Protein AF-A0A7S0L983-F1 (afdb_monomer_lite)

Secondary structure (DSSP, 8-state):
----BHHHHHHHHHHHHHHHHHS--HHHHHHHHHHIIIIITTSB-SSSTT-BBSB---STT--TTT-STTSB--TTT---HHHHHHHHHHHTTTTTTEEEE--TTSS-HHHHHHHTTS-PPPTTPPPPPPPPPPEEEE-----EEEEETTTTEEEEEEEEE-SSSTT-EEEEEEEEE---------------------------

Structure (mmCIF, N/CA/C/O backbone):
data_AF-A0A7S0L983-F1
#
_entry.id   AF-A0A7S0L983-F1
#
loop_
_atom_site.group_PDB
_atom_site.id
_atom_site.type_symbol
_atom_site.label_atom_id
_atom_site.label_alt_id
_atom_site.label_comp_id
_atom_site.label_asym_id
_atom_site.label_entity_id
_atom_site.label_seq_id
_atom_site.pdbx_PDB_ins_code
_atom_site.Cartn_x
_atom_site.Cartn_y
_atom_site.Cartn_z
_atom_site.occupancy
_atom_site.B_iso_or_equiv
_atom_site.auth_seq_id
_atom_site.auth_comp_id
_atom_site.auth_asym_id
_atom_site.auth_atom_id
_atom_site.pdbx_PDB_model_num
ATOM 1 N N . PHE A 1 1 ? 0.006 -11.486 -25.263 1.00 37.41 1 PHE A N 1
ATOM 2 C CA . PHE A 1 1 ? -0.329 -11.638 -23.838 1.00 37.41 1 PHE A CA 1
ATOM 3 C C . PHE A 1 1 ? 0.420 -10.548 -23.104 1.00 37.41 1 PHE A C 1
ATOM 5 O O . PHE A 1 1 ? 1.548 -10.756 -22.674 1.00 37.41 1 PHE A O 1
ATOM 12 N N . GLU A 1 2 ? -0.154 -9.353 -23.100 1.00 52.41 2 GLU A N 1
ATOM 13 C CA . GLU A 1 2 ? 0.425 -8.142 -22.507 1.00 52.41 2 GLU A CA 1
ATOM 14 C C . GLU A 1 2 ? -0.644 -7.553 -21.600 1.00 52.41 2 GLU A C 1
ATOM 16 O O . GLU A 1 2 ? -1.225 -6.507 -21.859 1.00 52.41 2 GLU A O 1
ATOM 21 N N . ASP A 1 3 ? -0.980 -8.315 -20.566 1.00 67.00 3 ASP A N 1
ATOM 22 C CA . ASP A 1 3 ? -2.225 -8.113 -19.839 1.00 67.00 3 ASP A CA 1
ATOM 23 C C . ASP A 1 3 ? -1.903 -7.725 -18.393 1.00 67.00 3 ASP A C 1
ATOM 25 O O . ASP A 1 3 ? -2.201 -8.470 -17.462 1.00 67.00 3 ASP A O 1
ATOM 29 N N . LEU A 1 4 ? -1.211 -6.590 -18.205 1.00 84.50 4 LEU A N 1
ATOM 30 C CA . LEU A 1 4 ? -1.004 -5.956 -16.894 1.00 84.50 4 LEU A CA 1
ATOM 31 C C . LEU A 1 4 ? -0.441 -4.525 -17.020 1.00 84.50 4 LEU A C 1
ATOM 33 O O . LEU A 1 4 ? 0.734 -4.261 -16.773 1.00 84.50 4 LEU A O 1
ATOM 37 N N . GLU A 1 5 ? -1.306 -3.588 -17.398 1.00 92.50 5 GLU A N 1
ATOM 38 C CA . GLU A 1 5 ? -0.996 -2.153 -17.398 1.00 92.50 5 GLU A CA 1
ATOM 39 C C . GLU A 1 5 ? -0.934 -1.585 -15.966 1.00 92.50 5 GLU A C 1
ATOM 41 O O . GLU A 1 5 ? -1.822 -1.848 -15.142 1.00 92.50 5 GLU A O 1
ATOM 46 N N . SER A 1 6 ? 0.061 -0.737 -15.677 1.00 93.69 6 SER A N 1
ATOM 47 C CA . SER A 1 6 ? 0.243 -0.087 -14.368 1.00 93.69 6 SER A CA 1
ATOM 48 C C . SER A 1 6 ? -0.960 0.778 -13.961 1.00 93.69 6 SER A C 1
ATOM 50 O O . SER A 1 6 ? -1.407 0.707 -12.813 1.00 93.69 6 SER A O 1
ATOM 52 N N . CYS A 1 7 ? -1.562 1.538 -14.889 1.00 94.94 7 CYS A N 1
ATOM 53 C CA . CYS A 1 7 ? -2.779 2.325 -14.623 1.00 94.94 7 CYS A CA 1
ATOM 54 C C . CYS A 1 7 ? -3.953 1.456 -14.159 1.00 94.94 7 CYS A C 1
ATOM 56 O O . CYS A 1 7 ? -4.729 1.859 -13.287 1.00 94.94 7 CYS A O 1
ATOM 58 N N . THR A 1 8 ? -4.088 0.254 -14.718 1.00 94.62 8 THR A N 1
ATOM 59 C CA . THR A 1 8 ? -5.156 -0.675 -14.343 1.00 94.62 8 THR A CA 1
ATOM 60 C C . THR A 1 8 ? -4.959 -1.187 -12.913 1.00 94.62 8 THR A C 1
ATOM 62 O O . THR A 1 8 ? -5.928 -1.269 -12.156 1.00 94.62 8 THR A O 1
ATOM 65 N N . GLN A 1 9 ? -3.717 -1.463 -12.493 1.00 93.81 9 GLN A N 1
ATOM 66 C CA . GLN A 1 9 ? -3.435 -1.833 -11.098 1.00 93.81 9 GLN A CA 1
ATOM 67 C C . GLN A 1 9 ? -3.712 -0.683 -10.132 1.00 93.81 9 GLN A C 1
ATOM 69 O O . GLN A 1 9 ? -4.411 -0.885 -9.140 1.00 93.81 9 GLN A O 1
ATOM 74 N N . TYR A 1 10 ? -3.248 0.524 -10.455 1.00 95.00 10 TYR A N 1
ATOM 75 C CA . TYR A 1 10 ? -3.508 1.722 -9.657 1.00 95.00 10 TYR A CA 1
ATOM 76 C C . TYR A 1 10 ? -5.016 1.958 -9.451 1.00 95.00 10 TYR A C 1
ATOM 78 O O . TYR A 1 10 ? -5.478 2.100 -8.318 1.00 95.00 10 TYR A O 1
ATOM 86 N N . ASN A 1 11 ? -5.822 1.908 -10.516 1.00 95.62 11 ASN A N 1
ATOM 87 C CA . ASN A 1 11 ? -7.271 2.100 -10.396 1.00 95.62 11 ASN A CA 1
ATOM 88 C C . ASN A 1 11 ? -7.961 0.960 -9.630 1.00 95.62 11 ASN A C 1
ATOM 90 O O . ASN A 1 11 ? -8.905 1.211 -8.876 1.00 95.62 11 ASN A O 1
ATOM 94 N N . ALA A 1 12 ? -7.477 -0.278 -9.761 1.00 94.44 12 ALA A N 1
ATOM 95 C CA . ALA A 1 12 ? -7.975 -1.398 -8.968 1.00 94.44 12 ALA A CA 1
ATOM 96 C C . ALA A 1 12 ? -7.690 -1.220 -7.467 1.00 94.44 12 ALA A C 1
ATOM 98 O O . ALA A 1 12 ? -8.542 -1.572 -6.650 1.00 94.44 12 ALA A O 1
ATOM 99 N N . LEU A 1 13 ? -6.537 -0.651 -7.091 1.00 95.31 13 LEU A N 1
ATOM 100 C CA . LEU A 1 13 ? -6.231 -0.326 -5.694 1.00 95.31 13 LEU A CA 1
ATOM 101 C C . LEU A 1 13 ? -7.186 0.738 -5.144 1.00 95.31 13 LEU A C 1
ATOM 103 O O . LEU A 1 13 ? -7.736 0.542 -4.064 1.00 95.31 13 LEU A O 1
ATOM 107 N N . LYS A 1 14 ? -7.470 1.809 -5.900 1.00 95.50 14 LYS A N 1
ATOM 108 C CA . LYS A 1 14 ? -8.460 2.827 -5.488 1.00 95.50 14 LYS A CA 1
ATOM 109 C C . LYS A 1 14 ? -9.833 2.219 -5.237 1.00 95.50 14 LYS A C 1
ATOM 111 O O . LYS A 1 14 ? -10.463 2.512 -4.227 1.00 95.50 14 LYS A O 1
ATOM 116 N N . LEU A 1 15 ? -10.293 1.367 -6.154 1.00 95.44 15 LEU A N 1
ATOM 117 C CA . LEU A 1 15 ? -11.574 0.686 -6.002 1.00 95.44 15 LEU A CA 1
ATOM 118 C C . LEU A 1 15 ? -11.579 -0.204 -4.756 1.00 95.44 15 LEU A C 1
ATOM 120 O O . LEU A 1 15 ? -12.561 -0.220 -4.022 1.00 95.44 15 LEU A O 1
ATOM 124 N N . ASN A 1 16 ? -10.487 -0.925 -4.503 1.00 95.19 16 ASN A N 1
ATOM 125 C CA . ASN A 1 16 ? -10.370 -1.791 -3.337 1.00 95.19 16 ASN A CA 1
ATOM 126 C C . ASN A 1 16 ? -10.454 -0.989 -2.025 1.00 95.19 16 ASN A C 1
ATOM 128 O O . ASN A 1 16 ? -11.235 -1.355 -1.153 1.00 95.19 16 ASN A O 1
ATOM 132 N N . VAL A 1 17 ? -9.773 0.159 -1.934 1.00 95.00 17 VAL A N 1
ATOM 133 C CA . VAL A 1 17 ? -9.879 1.084 -0.787 1.00 95.00 17 VAL A CA 1
ATOM 134 C C . VAL A 1 17 ? -11.330 1.513 -0.548 1.00 95.00 17 VAL A C 1
ATOM 136 O O . VAL A 1 17 ? -11.821 1.441 0.579 1.00 95.00 17 VAL A O 1
ATOM 139 N N . GLU A 1 18 ? -12.051 1.909 -1.599 1.00 95.44 18 GLU A N 1
ATOM 140 C CA . GLU A 1 18 ? -13.459 2.314 -1.487 1.00 95.44 18 GLU A CA 1
ATOM 141 C C . GLU A 1 18 ? -14.389 1.161 -1.088 1.00 95.44 18 GLU A C 1
ATOM 143 O O . GLU A 1 18 ? -15.340 1.359 -0.327 1.00 95.44 18 GLU A O 1
ATOM 148 N N . LEU A 1 19 ? -14.123 -0.053 -1.574 1.00 95.25 19 LEU A N 1
ATOM 149 C CA . LEU A 1 19 ? -14.866 -1.247 -1.176 1.00 95.25 19 LEU A CA 1
ATOM 150 C C . LEU A 1 19 ? -14.593 -1.606 0.285 1.00 95.25 19 LEU A C 1
ATOM 152 O O . LEU A 1 19 ? -15.541 -1.862 1.026 1.00 95.25 19 LEU A O 1
ATOM 156 N N . PHE A 1 20 ? -13.332 -1.565 0.717 1.00 95.06 20 PHE A N 1
ATOM 157 C CA . PHE A 1 20 ? -12.937 -1.889 2.085 1.00 95.06 20 PHE A CA 1
ATOM 158 C C . PHE A 1 20 ? -13.562 -0.922 3.097 1.00 95.06 20 PHE A C 1
ATOM 160 O O . PHE A 1 20 ? -14.092 -1.360 4.115 1.00 95.06 20 PHE A O 1
ATOM 167 N N . ARG A 1 21 ? -13.614 0.381 2.780 1.00 92.44 21 ARG A N 1
ATOM 168 C CA . ARG A 1 21 ? -14.309 1.398 3.597 1.00 92.44 21 ARG A CA 1
ATOM 169 C C . ARG A 1 21 ? -15.784 1.073 3.844 1.00 92.44 21 ARG A C 1
ATOM 171 O O . ARG A 1 21 ? -16.332 1.455 4.873 1.00 92.44 21 ARG A O 1
ATOM 178 N N . ARG A 1 22 ? -16.444 0.405 2.894 1.00 91.31 22 ARG A N 1
ATOM 179 C CA . ARG A 1 22 ? -17.874 0.063 2.972 1.00 91.31 22 ARG A CA 1
ATOM 180 C C . ARG A 1 22 ? -18.106 -1.301 3.607 1.00 91.31 22 ARG A C 1
ATOM 182 O O . ARG A 1 22 ? -19.046 -1.462 4.380 1.00 91.31 22 ARG A O 1
ATOM 189 N N . VAL A 1 23 ? -17.283 -2.279 3.242 1.00 91.75 23 VAL A N 1
ATOM 190 C CA . VAL A 1 23 ? -17.409 -3.680 3.647 1.00 91.75 23 VAL A CA 1
ATOM 191 C C . VAL A 1 23 ? -16.009 -4.206 3.991 1.00 91.75 23 VAL A C 1
ATOM 193 O O . VAL A 1 23 ? -15.363 -4.819 3.141 1.00 91.75 23 VAL A O 1
ATOM 196 N N . PRO A 1 24 ? -15.510 -3.952 5.213 1.00 91.56 24 PRO A N 1
ATOM 197 C CA . PRO A 1 24 ? -14.149 -4.311 5.606 1.00 91.56 24 PRO A CA 1
ATOM 198 C C . PRO A 1 24 ? -14.029 -5.830 5.776 1.00 91.56 24 PRO A C 1
ATOM 200 O O . PRO A 1 24 ? -14.326 -6.392 6.828 1.00 91.56 24 PRO A O 1
ATOM 203 N N . HIS A 1 25 ? -13.623 -6.509 4.703 1.00 94.00 25 HIS A N 1
ATOM 204 C CA . HIS A 1 25 ? -13.459 -7.959 4.647 1.00 94.00 25 HIS A CA 1
ATOM 205 C C . HIS A 1 25 ? -11.996 -8.312 4.360 1.00 94.00 25 HIS A C 1
ATOM 207 O O . HIS A 1 25 ? -11.399 -7.745 3.446 1.00 94.00 25 HIS A O 1
ATOM 213 N N . ALA A 1 26 ? -11.433 -9.295 5.072 1.00 92.75 26 ALA A N 1
ATOM 214 C CA . ALA A 1 26 ? -10.022 -9.689 4.945 1.00 92.75 26 ALA A CA 1
ATOM 215 C C . ALA A 1 26 ? -9.603 -9.984 3.490 1.00 92.75 26 ALA A C 1
ATOM 217 O O . ALA A 1 26 ? -8.591 -9.487 3.021 1.00 92.75 26 ALA A O 1
ATOM 218 N N . ALA A 1 27 ? -10.452 -10.675 2.720 1.00 94.31 27 ALA A N 1
ATOM 219 C CA . ALA A 1 27 ? -10.198 -10.943 1.299 1.00 94.31 27 ALA A CA 1
ATOM 220 C C . ALA A 1 27 ? -9.938 -9.688 0.429 1.00 94.31 27 ALA A C 1
ATOM 222 O O . ALA A 1 27 ? -9.232 -9.782 -0.578 1.00 94.31 27 ALA A O 1
ATOM 223 N N . LEU A 1 28 ? -10.502 -8.525 0.784 1.00 95.06 28 LEU A N 1
ATOM 224 C CA . LEU A 1 28 ? -10.215 -7.261 0.099 1.00 95.06 28 LEU A CA 1
ATOM 225 C C . LEU A 1 28 ? -8.819 -6.744 0.466 1.00 95.06 28 LEU A C 1
ATOM 227 O O . LEU A 1 28 ? -8.082 -6.362 -0.443 1.00 95.06 28 LEU A O 1
ATOM 231 N N . ALA A 1 29 ? -8.431 -6.822 1.744 1.00 93.31 29 ALA A N 1
ATOM 232 C CA . ALA A 1 29 ? -7.074 -6.506 2.199 1.00 93.31 29 ALA A CA 1
ATOM 233 C C . ALA A 1 29 ? -6.030 -7.409 1.518 1.00 93.31 29 ALA A C 1
ATOM 235 O O . ALA A 1 29 ? -5.067 -6.904 0.945 1.00 93.31 29 ALA A O 1
ATOM 236 N N . ASP A 1 30 ? -6.285 -8.719 1.431 1.00 94.19 30 ASP A N 1
ATOM 237 C CA . ASP A 1 30 ? -5.407 -9.658 0.719 1.00 94.19 30 ASP A CA 1
ATOM 238 C C . ASP A 1 30 ? -5.283 -9.309 -0.773 1.00 94.19 30 ASP A C 1
ATOM 240 O O . ASP A 1 30 ? -4.223 -9.423 -1.393 1.00 94.19 30 ASP A O 1
ATOM 244 N N . ALA A 1 31 ? -6.396 -8.919 -1.402 1.00 93.44 31 ALA A N 1
ATOM 245 C CA . ALA A 1 31 ? -6.399 -8.520 -2.804 1.00 93.44 31 ALA A CA 1
ATOM 246 C C . ALA A 1 31 ? -5.671 -7.187 -3.024 1.00 93.44 31 ALA A C 1
ATOM 248 O O . ALA A 1 31 ? -5.047 -7.017 -4.073 1.00 93.44 31 ALA A O 1
ATOM 249 N N . PHE A 1 32 ? -5.752 -6.261 -2.066 1.00 94.81 32 PHE A N 1
ATOM 250 C CA . PHE A 1 32 ? -5.023 -4.998 -2.083 1.00 94.81 32 PHE A CA 1
ATOM 251 C C . PHE A 1 32 ? -3.520 -5.258 -1.963 1.00 94.81 32 PHE A C 1
ATOM 253 O O . PHE A 1 32 ? -2.770 -4.857 -2.851 1.00 94.81 32 PHE A O 1
ATOM 260 N N . GLU A 1 33 ? -3.099 -6.015 -0.947 1.00 93.19 33 GLU A N 1
ATOM 261 C CA . GLU A 1 33 ? -1.696 -6.355 -0.691 1.00 93.19 33 GLU A CA 1
ATOM 262 C C . GLU A 1 33 ? -1.054 -7.025 -1.910 1.00 93.19 33 GLU A C 1
ATOM 264 O O . GLU A 1 33 ? -0.026 -6.567 -2.412 1.00 93.19 33 GLU A O 1
ATOM 269 N N . ARG A 1 34 ? -1.698 -8.061 -2.471 1.00 92.38 34 ARG A N 1
ATOM 270 C CA . ARG A 1 34 ? -1.176 -8.760 -3.657 1.00 92.38 34 ARG A CA 1
ATOM 271 C C . ARG A 1 34 ? -0.964 -7.824 -4.840 1.00 92.38 34 ARG A C 1
ATOM 273 O O . ARG A 1 34 ? 0.020 -7.987 -5.560 1.00 92.38 34 ARG A O 1
ATOM 280 N N . LYS A 1 35 ? -1.879 -6.882 -5.072 1.00 92.81 35 LYS A N 1
ATOM 281 C CA . LYS A 1 35 ? -1.780 -5.911 -6.173 1.00 92.81 35 LYS A CA 1
ATOM 282 C C . LYS A 1 35 ? -0.722 -4.856 -5.898 1.00 92.81 35 LYS A C 1
ATOM 284 O O . LYS A 1 35 ? 0.020 -4.508 -6.811 1.00 92.81 35 LYS A O 1
ATOM 289 N N . LEU A 1 36 ? -0.625 -4.383 -4.662 1.00 93.50 36 LEU A N 1
ATOM 290 C CA . LEU A 1 36 ? 0.389 -3.423 -4.260 1.00 93.50 36 LEU A CA 1
ATOM 291 C C . LEU A 1 36 ? 1.788 -4.027 -4.427 1.00 93.50 36 LEU A C 1
ATOM 293 O O . LEU A 1 36 ? 2.595 -3.505 -5.193 1.00 93.50 36 LEU A O 1
ATOM 297 N N . LEU A 1 37 ? 2.052 -5.164 -3.782 1.00 91.06 37 LEU A N 1
ATOM 298 C CA . LEU A 1 37 ? 3.375 -5.786 -3.756 1.00 91.06 37 LEU A CA 1
ATOM 299 C C . LEU A 1 37 ? 3.806 -6.319 -5.125 1.00 91.06 37 LEU A C 1
ATOM 301 O O . LEU A 1 37 ? 4.935 -6.079 -5.547 1.00 91.06 37 LEU A O 1
ATOM 305 N N . ASN A 1 38 ? 2.919 -7.012 -5.843 1.00 90.19 38 ASN A N 1
ATOM 306 C CA . ASN A 1 38 ? 3.297 -7.629 -7.118 1.00 90.19 38 ASN A CA 1
ATOM 307 C C . ASN A 1 38 ? 3.082 -6.702 -8.314 1.00 90.19 38 ASN A C 1
ATOM 309 O O . ASN A 1 38 ? 3.843 -6.768 -9.272 1.00 90.19 38 ASN A O 1
ATOM 313 N N . GLY A 1 39 ? 2.046 -5.862 -8.273 1.00 89.88 39 GLY A N 1
ATOM 314 C CA . GLY A 1 39 ? 1.597 -5.056 -9.407 1.00 89.88 39 GLY A CA 1
ATOM 315 C C . GLY A 1 39 ? 2.099 -3.614 -9.409 1.00 89.88 39 GLY A C 1
ATOM 316 O O . GLY A 1 39 ? 2.240 -3.052 -10.488 1.00 89.88 39 GLY A O 1
ATOM 317 N N . VAL A 1 40 ? 2.384 -3.019 -8.244 1.00 93.69 40 VAL A N 1
ATOM 318 C CA . VAL A 1 40 ? 2.747 -1.593 -8.127 1.00 93.69 40 VAL A CA 1
ATOM 319 C C . VAL A 1 40 ? 4.179 -1.390 -7.652 1.00 93.69 40 VAL A C 1
ATOM 321 O O . VAL A 1 40 ? 4.921 -0.661 -8.295 1.00 93.69 40 VAL A O 1
ATOM 324 N N . MET A 1 41 ? 4.630 -2.067 -6.594 1.00 92.56 41 MET A N 1
ATOM 325 C CA . MET A 1 41 ? 5.992 -1.873 -6.063 1.00 92.56 41 MET A CA 1
ATOM 326 C C . MET A 1 41 ? 7.076 -2.115 -7.119 1.00 92.56 41 MET A C 1
ATOM 328 O O . MET A 1 41 ? 8.130 -1.489 -7.106 1.00 92.56 41 MET A O 1
ATOM 332 N N . GLY A 1 42 ? 6.800 -3.010 -8.069 1.00 91.00 42 GLY A N 1
ATOM 333 C CA . GLY A 1 42 ? 7.718 -3.361 -9.139 1.00 91.00 42 GLY A CA 1
ATOM 334 C C . GLY A 1 42 ? 7.714 -2.443 -10.365 1.00 91.00 42 GLY A C 1
ATOM 335 O O . GLY A 1 42 ? 8.439 -2.788 -11.302 1.00 91.00 42 GLY A O 1
ATOM 336 N N . ILE A 1 43 ? 6.902 -1.378 -10.408 1.00 93.62 43 ILE A N 1
ATOM 337 C CA . ILE A 1 43 ? 6.768 -0.512 -11.596 1.00 93.62 43 ILE A CA 1
ATOM 338 C C . ILE A 1 43 ? 7.833 0.577 -11.669 1.00 93.62 43 ILE A C 1
ATOM 340 O O . ILE A 1 43 ? 8.137 1.025 -12.766 1.00 93.62 43 ILE A O 1
ATOM 344 N N . GLN A 1 44 ? 8.400 0.994 -10.536 1.00 93.56 44 GLN A N 1
ATOM 345 C CA . GLN A 1 44 ? 9.498 1.960 -10.483 1.00 93.56 44 GLN A CA 1
ATOM 346 C C . GLN A 1 44 ? 10.830 1.225 -10.640 1.00 93.56 44 GLN A C 1
ATOM 348 O O . GLN A 1 44 ? 11.050 0.188 -10.005 1.00 93.56 44 GLN A O 1
ATOM 353 N N . HIS A 1 45 ? 11.735 1.756 -11.464 1.00 93.75 45 HIS A N 1
ATOM 354 C CA . HIS A 1 45 ? 13.092 1.230 -11.540 1.00 93.75 45 HIS A CA 1
ATOM 355 C C . HIS A 1 45 ? 13.783 1.415 -10.178 1.00 93.75 45 HIS A C 1
ATOM 357 O O . HIS A 1 45 ? 13.801 2.529 -9.649 1.00 93.75 45 HIS A O 1
ATOM 363 N N . PRO A 1 46 ? 14.368 0.358 -9.587 1.00 91.19 46 PRO A N 1
ATOM 364 C CA . PRO A 1 46 ? 14.855 0.407 -8.208 1.00 91.19 46 PRO A CA 1
ATOM 365 C C . PRO A 1 46 ? 16.081 1.307 -8.020 1.00 91.19 46 PRO A C 1
ATOM 367 O O . PRO A 1 46 ? 16.322 1.776 -6.914 1.00 91.19 46 PRO A O 1
ATOM 370 N N . ALA A 1 47 ? 16.862 1.541 -9.079 1.00 92.31 47 ALA A N 1
ATOM 371 C CA . ALA A 1 47 ? 18.068 2.366 -9.013 1.00 92.31 47 ALA A CA 1
ATOM 372 C C . ALA A 1 47 ? 17.892 3.764 -9.624 1.00 92.31 47 ALA A C 1
ATOM 374 O O . ALA A 1 47 ? 18.712 4.639 -9.365 1.00 92.31 47 ALA A O 1
ATOM 375 N N . HIS A 1 48 ? 16.858 3.981 -10.442 1.00 91.25 48 HIS A N 1
ATOM 376 C CA . HIS A 1 48 ? 16.686 5.215 -11.211 1.00 91.25 48 HIS A CA 1
ATOM 377 C C . HIS A 1 48 ? 15.286 5.759 -10.952 1.00 91.25 48 HIS A C 1
ATOM 379 O O . HIS A 1 48 ? 14.301 5.142 -11.345 1.00 91.25 48 HIS A O 1
ATOM 385 N N . ALA A 1 49 ? 15.185 6.891 -10.261 1.00 90.19 49 ALA A N 1
ATOM 386 C CA . ALA A 1 49 ? 13.900 7.523 -9.990 1.00 90.19 49 ALA A CA 1
ATOM 387 C C . ALA A 1 49 ? 13.267 8.063 -11.285 1.00 90.19 49 ALA A C 1
ATOM 389 O O . ALA A 1 49 ? 13.972 8.530 -12.174 1.00 90.19 49 ALA A O 1
ATOM 390 N N . GLY A 1 50 ? 11.938 8.009 -11.392 1.00 88.94 50 GLY A N 1
ATOM 391 C CA . GLY A 1 50 ? 11.201 8.518 -12.556 1.00 88.94 50 GLY A CA 1
ATOM 392 C C . GLY A 1 50 ? 11.135 7.558 -13.749 1.00 88.94 50 GLY A C 1
ATOM 393 O O . GLY A 1 50 ? 10.236 7.689 -14.572 1.00 88.94 50 GLY A O 1
ATOM 394 N N . GLU A 1 51 ? 11.999 6.543 -13.814 1.00 93.56 51 GLU A N 1
ATOM 395 C CA . GLU A 1 51 ? 11.875 5.460 -14.796 1.00 93.56 51 GLU A CA 1
ATOM 396 C C . GLU A 1 51 ? 10.787 4.470 -14.357 1.00 93.56 51 GLU A C 1
ATOM 398 O O . GLU A 1 51 ? 10.950 3.743 -13.372 1.00 93.56 51 GLU A O 1
ATOM 403 N N . MET A 1 52 ? 9.658 4.451 -15.067 1.00 93.56 52 MET A N 1
ATOM 404 C CA . MET A 1 52 ? 8.483 3.650 -14.706 1.00 93.56 52 MET A CA 1
ATOM 405 C C . MET A 1 52 ? 8.060 2.697 -15.826 1.00 93.56 52 MET A C 1
ATOM 407 O O . MET A 1 52 ? 8.274 2.964 -17.008 1.00 93.56 52 MET A O 1
ATOM 411 N N . LEU A 1 53 ? 7.433 1.581 -15.451 1.00 93.69 53 LEU A N 1
ATOM 412 C CA . LEU A 1 53 ? 6.822 0.635 -16.383 1.00 93.69 53 LEU A CA 1
ATOM 413 C C . LEU A 1 53 ? 5.432 1.098 -16.827 1.00 93.69 53 LEU A C 1
ATOM 415 O O . LEU A 1 53 ? 4.586 1.451 -15.999 1.00 93.69 53 LEU A O 1
ATOM 419 N N . TYR A 1 54 ? 5.160 0.959 -18.125 1.00 92.44 54 TYR A N 1
ATOM 420 C CA . TYR A 1 54 ? 3.794 0.997 -18.651 1.00 92.44 54 TYR A CA 1
ATOM 421 C C . TYR A 1 54 ? 3.091 -0.353 -18.463 1.00 92.44 54 TYR A C 1
ATOM 423 O O . TYR A 1 54 ? 2.055 -0.441 -17.806 1.00 92.44 54 TYR A O 1
ATOM 431 N N . MET A 1 55 ? 3.671 -1.411 -19.032 1.00 91.38 55 MET A N 1
ATOM 432 C CA . MET A 1 55 ? 3.182 -2.785 -18.926 1.00 91.38 55 MET A CA 1
ATOM 433 C C . MET A 1 55 ? 4.120 -3.597 -18.047 1.00 91.38 55 MET A C 1
ATOM 435 O O . MET A 1 55 ? 5.337 -3.455 -18.132 1.00 91.38 55 MET A O 1
ATOM 439 N N . MET A 1 56 ? 3.575 -4.500 -17.237 1.00 90.56 56 MET A N 1
ATOM 440 C CA . MET A 1 56 ? 4.386 -5.472 -16.516 1.00 90.56 56 MET A CA 1
ATOM 441 C C . MET A 1 56 ? 4.715 -6.667 -17.423 1.00 90.56 56 MET A C 1
ATOM 443 O O . MET A 1 56 ? 3.811 -7.425 -17.783 1.00 90.56 56 MET A O 1
ATOM 447 N N . PRO A 1 57 ? 5.992 -6.898 -17.780 1.00 88.75 57 PRO A N 1
ATOM 448 C CA . PRO A 1 57 ? 6.349 -8.055 -18.586 1.00 88.75 57 PRO A CA 1
ATOM 449 C C . PRO A 1 57 ? 6.281 -9.331 -17.740 1.00 88.75 57 PRO A C 1
ATOM 451 O O . PRO A 1 57 ? 7.113 -9.545 -16.860 1.00 88.75 57 PRO A O 1
ATOM 454 N N . LEU A 1 58 ? 5.300 -10.189 -18.029 1.00 86.75 58 LEU A N 1
ATOM 455 C CA . LEU A 1 58 ? 5.116 -11.498 -17.382 1.00 86.75 58 LEU A CA 1
ATOM 456 C C . LEU A 1 58 ? 5.458 -12.692 -18.290 1.00 86.75 58 LEU A C 1
ATOM 458 O O . LEU A 1 58 ? 5.308 -13.845 -17.890 1.00 86.75 58 LEU A O 1
ATOM 462 N N . GLY A 1 59 ? 5.893 -12.430 -19.525 1.00 83.69 59 GLY A N 1
ATOM 463 C CA . GLY A 1 59 ? 6.257 -13.471 -20.483 1.00 83.69 59 GLY A CA 1
ATOM 464 C C . GLY A 1 59 ? 7.513 -14.245 -20.071 1.00 83.69 59 GLY A C 1
ATOM 465 O O . GLY A 1 59 ? 8.446 -13.689 -19.490 1.00 83.69 59 GLY A O 1
ATOM 466 N N . ALA A 1 60 ? 7.568 -15.532 -20.423 1.00 85.25 60 ALA A N 1
ATOM 467 C CA . ALA A 1 60 ? 8.749 -16.359 -20.189 1.00 85.25 60 ALA A CA 1
ATOM 468 C C . ALA A 1 60 ? 9.976 -15.794 -20.929 1.00 85.25 60 ALA A C 1
ATOM 470 O O . ALA A 1 60 ? 9.910 -15.498 -22.121 1.00 85.25 60 ALA A O 1
ATOM 471 N N . GLY A 1 61 ? 11.099 -15.647 -20.219 1.00 83.94 61 GLY A N 1
ATOM 472 C CA . GLY A 1 61 ? 12.344 -15.106 -20.779 1.00 83.94 61 GLY A CA 1
ATOM 473 C C . GLY A 1 61 ? 12.367 -13.583 -20.961 1.00 83.94 61 GLY A C 1
ATOM 474 O O . GLY A 1 61 ? 13.361 -13.053 -21.457 1.00 83.94 61 GLY A O 1
ATOM 475 N N . VAL A 1 62 ? 11.315 -12.871 -20.545 1.00 84.31 62 VAL A N 1
ATOM 476 C CA . VAL A 1 62 ? 11.253 -11.404 -20.580 1.00 84.31 62 VAL A CA 1
ATOM 477 C C . VAL A 1 62 ? 11.689 -10.840 -19.225 1.00 84.31 62 VAL A C 1
ATOM 479 O O . VAL A 1 62 ? 11.423 -11.425 -18.178 1.00 84.31 62 VAL A O 1
ATOM 482 N N . SER A 1 63 ? 12.367 -9.693 -19.224 1.00 87.56 63 SER A N 1
ATOM 483 C CA . SER A 1 63 ? 12.690 -8.956 -17.999 1.00 87.56 63 SER A CA 1
ATOM 484 C C . SER A 1 63 ? 12.347 -7.480 -18.148 1.00 87.56 63 SER A C 1
ATOM 486 O O . SER A 1 63 ? 12.385 -6.953 -19.253 1.00 87.56 63 SER A O 1
ATOM 488 N N . LYS A 1 64 ? 12.045 -6.794 -17.040 1.00 90.12 64 LYS A N 1
ATOM 489 C CA . LYS A 1 64 ? 11.665 -5.367 -17.043 1.00 90.12 64 LYS A CA 1
ATOM 490 C C . LYS A 1 64 ? 12.661 -4.458 -17.788 1.00 90.12 64 LYS A C 1
ATOM 492 O O . LYS A 1 64 ? 12.204 -3.640 -18.572 1.00 90.12 64 LYS A O 1
ATOM 497 N N . PRO A 1 65 ? 13.994 -4.622 -17.653 1.00 85.50 65 PRO A N 1
ATOM 498 C CA . PRO A 1 65 ? 14.945 -3.789 -18.398 1.00 85.50 65 PRO A CA 1
ATOM 499 C C . PRO A 1 65 ? 15.138 -4.195 -19.868 1.00 85.50 65 PRO A C 1
ATOM 501 O O . PRO A 1 65 ? 15.703 -3.429 -20.635 1.00 85.50 65 PRO A O 1
ATOM 504 N N . LYS A 1 66 ? 14.759 -5.424 -20.253 1.00 79.38 66 LYS A N 1
ATOM 505 C CA . LYS A 1 66 ? 14.972 -5.969 -21.611 1.00 79.38 66 LYS A CA 1
ATOM 506 C C . LYS A 1 66 ? 13.680 -6.098 -22.416 1.00 79.38 66 LYS A C 1
ATOM 508 O O . LYS A 1 66 ? 13.722 -6.459 -23.590 1.00 79.38 66 LYS A O 1
ATOM 513 N N . ALA A 1 67 ? 12.536 -5.865 -21.781 1.00 78.88 67 ALA A N 1
ATOM 514 C CA . ALA A 1 67 ? 11.265 -5.731 -22.457 1.00 78.88 67 ALA A CA 1
ATOM 515 C C . ALA A 1 67 ? 11.360 -4.501 -23.359 1.00 78.88 67 ALA A C 1
ATOM 517 O O . ALA A 1 67 ? 11.868 -3.478 -22.924 1.00 78.88 67 ALA A O 1
ATOM 518 N N . ASN A 1 68 ? 10.934 -4.646 -24.614 1.00 77.75 68 ASN A N 1
ATOM 519 C CA . ASN A 1 68 ? 11.059 -3.631 -25.659 1.00 77.75 68 ASN A CA 1
ATOM 520 C C . ASN A 1 68 ? 10.268 -2.355 -25.295 1.00 77.75 68 ASN A C 1
ATOM 522 O O . ASN A 1 68 ? 10.651 -1.586 -24.425 1.00 77.75 68 ASN A O 1
ATOM 526 N N . TRP A 1 69 ? 9.103 -2.144 -25.900 1.00 76.62 69 TRP A N 1
ATOM 527 C CA . TRP A 1 69 ? 8.253 -1.004 -25.563 1.00 76.62 69 TRP A CA 1
ATOM 528 C C . TRP A 1 69 ? 7.609 -1.134 -24.167 1.00 76.62 69 TRP A C 1
ATOM 530 O O . TRP A 1 69 ? 7.184 -0.143 -23.588 1.00 76.62 69 TRP A O 1
ATOM 540 N N . ALA A 1 70 ? 7.546 -2.356 -23.625 1.00 81.62 70 ALA A N 1
ATOM 541 C CA . ALA A 1 70 ? 7.023 -2.670 -22.295 1.00 81.62 70 ALA A CA 1
ATOM 542 C C . ALA A 1 70 ? 8.086 -2.578 -21.179 1.00 81.62 70 ALA A C 1
ATOM 544 O O . ALA A 1 70 ? 7.822 -2.974 -20.043 1.00 81.62 70 ALA A O 1
ATOM 545 N N . GLY A 1 71 ? 9.304 -2.137 -21.505 1.00 87.12 71 GLY A N 1
ATOM 546 C CA . GLY A 1 71 ? 10.354 -1.903 -20.521 1.00 87.12 71 GLY A CA 1
ATOM 547 C C . GLY A 1 71 ? 10.133 -0.635 -19.704 1.00 87.12 71 GLY A C 1
ATOM 548 O O . GLY A 1 71 ? 9.083 0.008 -19.772 1.00 87.12 71 GLY A O 1
ATOM 549 N N . PHE A 1 72 ? 11.135 -0.281 -18.903 1.00 92.88 72 PHE A N 1
ATOM 550 C CA . PHE A 1 72 ? 11.136 1.010 -18.222 1.00 92.88 72 PHE A CA 1
ATOM 551 C C . PHE A 1 72 ? 11.227 2.138 -19.254 1.00 92.88 72 PHE A C 1
ATOM 553 O O . PHE A 1 72 ? 12.035 2.066 -20.181 1.00 92.88 72 PHE A O 1
ATOM 560 N N . GLY A 1 73 ? 10.398 3.169 -19.090 1.00 90.75 73 GLY A N 1
ATOM 561 C CA . GLY A 1 73 ? 10.581 4.434 -19.800 1.00 90.75 73 GLY A CA 1
ATOM 562 C C . GLY A 1 73 ? 11.782 5.215 -19.259 1.00 90.75 73 GLY A C 1
ATOM 563 O O . GLY A 1 73 ? 12.361 4.838 -18.241 1.00 90.75 73 GLY A O 1
ATOM 564 N N . ALA A 1 74 ? 12.127 6.327 -19.904 1.00 90.00 74 ALA A N 1
ATOM 565 C CA . ALA A 1 74 ? 13.118 7.272 -19.398 1.00 90.00 74 ALA A CA 1
ATOM 566 C C . ALA A 1 74 ? 12.464 8.403 -18.586 1.00 90.00 74 ALA A C 1
ATOM 568 O O . ALA A 1 74 ? 11.355 8.863 -18.871 1.00 90.00 74 ALA A O 1
ATOM 569 N N . ALA A 1 75 ? 13.175 8.860 -17.554 1.00 87.75 75 ALA A N 1
ATOM 570 C CA . ALA A 1 75 ? 12.639 9.772 -16.544 1.00 87.75 75 ALA A CA 1
ATOM 571 C C . ALA A 1 75 ? 12.169 11.132 -17.099 1.00 87.75 75 ALA A C 1
ATOM 573 O O . ALA A 1 75 ? 11.255 11.735 -16.539 1.00 87.75 75 ALA A O 1
ATOM 574 N N . GLU A 1 76 ? 12.774 11.611 -18.191 1.00 90.31 76 GLU A N 1
ATOM 575 C CA . GLU A 1 76 ? 12.525 12.950 -18.749 1.00 90.31 76 GLU A CA 1
ATOM 576 C C . GLU A 1 76 ? 11.838 12.939 -20.125 1.00 90.31 76 GLU A C 1
ATOM 578 O O . GLU A 1 76 ? 11.600 14.003 -20.695 1.00 90.31 76 GLU A O 1
ATOM 583 N N . ASP A 1 77 ? 11.504 11.766 -20.673 1.00 88.75 77 ASP A N 1
ATOM 584 C CA . ASP A 1 77 ? 10.921 11.643 -22.020 1.00 88.75 77 ASP A CA 1
ATOM 585 C C . ASP A 1 77 ? 9.700 10.708 -22.107 1.00 88.75 77 ASP A C 1
ATOM 587 O O . ASP A 1 77 ? 8.979 10.718 -23.108 1.00 88.75 77 ASP A O 1
ATOM 591 N N . SER A 1 78 ? 9.418 9.937 -21.053 1.00 88.06 78 SER A N 1
ATOM 592 C CA . SER A 1 78 ? 8.376 8.910 -21.048 1.00 88.06 78 SER A CA 1
ATOM 593 C C . SER A 1 78 ? 7.187 9.335 -20.185 1.00 88.06 78 SER A C 1
ATOM 595 O O . SER A 1 78 ? 6.947 8.834 -19.085 1.00 88.06 78 SER A O 1
ATOM 597 N N . PHE A 1 79 ? 6.409 10.286 -20.706 1.00 87.62 79 PHE A N 1
ATOM 598 C CA . PHE A 1 79 ? 5.238 10.879 -20.042 1.00 87.62 79 PHE A CA 1
ATOM 599 C C . PHE A 1 79 ? 3.935 10.151 -20.377 1.00 87.62 79 PHE A C 1
ATOM 601 O O . PHE A 1 79 ? 2.982 10.725 -20.909 1.00 87.62 79 PHE A O 1
ATOM 608 N N . TRP A 1 80 ? 3.887 8.857 -20.091 1.00 91.00 80 TRP A N 1
ATOM 609 C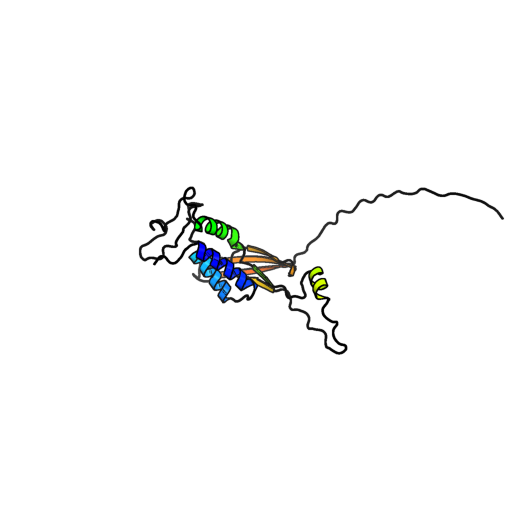 CA . TRP A 1 80 ? 2.684 8.063 -20.302 1.00 91.00 80 TRP A CA 1
ATOM 610 C C . TRP A 1 80 ? 1.682 8.231 -19.154 1.00 91.00 80 TRP A C 1
ATOM 612 O O . TRP A 1 80 ? 2.025 8.693 -18.064 1.00 91.00 80 TRP A O 1
ATOM 622 N N . CYS A 1 81 ? 0.445 7.772 -19.361 1.00 93.50 81 CYS A N 1
ATOM 623 C CA . CYS A 1 81 ? -0.552 7.676 -18.288 1.00 93.50 81 CYS A CA 1
ATOM 624 C C . CYS A 1 81 ? -0.013 6.901 -17.070 1.00 93.50 81 CYS A C 1
ATOM 626 O O . CYS A 1 81 ? -0.198 7.327 -15.929 1.00 93.50 81 CYS A O 1
ATOM 628 N N . CYS A 1 82 ? 0.720 5.812 -17.321 1.00 93.62 82 CYS A N 1
ATOM 629 C CA . CYS A 1 82 ? 1.305 4.961 -16.288 1.00 93.62 82 CYS A CA 1
ATOM 630 C C . CYS A 1 82 ? 2.378 5.665 -15.454 1.00 93.62 82 CYS A C 1
ATOM 632 O O . CYS A 1 82 ? 2.498 5.357 -14.272 1.00 93.62 82 CYS A O 1
ATOM 634 N N . THR A 1 83 ? 3.096 6.639 -16.017 1.00 93.06 83 THR A N 1
ATOM 635 C CA . THR A 1 83 ? 4.063 7.452 -15.268 1.00 93.06 83 THR A CA 1
ATOM 636 C C . THR A 1 83 ? 3.341 8.276 -14.202 1.00 93.06 83 THR A C 1
ATOM 638 O O . THR A 1 83 ? 3.705 8.247 -13.030 1.00 93.06 83 THR A O 1
ATOM 641 N N . GLY A 1 84 ? 2.234 8.933 -14.566 1.00 93.62 84 GLY A N 1
ATOM 642 C CA . GLY A 1 84 ? 1.407 9.679 -13.611 1.00 93.62 84 GLY A CA 1
ATOM 643 C C . GLY A 1 84 ? 0.781 8.783 -12.538 1.00 93.62 84 GLY A C 1
ATOM 644 O O . GLY A 1 84 ? 0.882 9.076 -11.346 1.00 93.62 84 GLY A O 1
ATOM 645 N N . SER A 1 85 ? 0.188 7.653 -12.940 1.00 94.94 85 SER A N 1
ATOM 646 C CA . SER A 1 85 ? -0.362 6.678 -11.988 1.00 94.94 85 SER A CA 1
ATOM 647 C C . SER A 1 85 ? 0.706 6.079 -11.075 1.00 94.94 85 SER A C 1
ATOM 649 O O . SER A 1 85 ? 0.425 5.828 -9.905 1.00 94.94 85 SER A O 1
ATOM 651 N N . GLY A 1 86 ? 1.924 5.867 -11.574 1.00 94.31 86 GLY A N 1
ATOM 652 C CA . GLY A 1 86 ? 3.044 5.391 -10.773 1.00 94.31 86 GLY A CA 1
ATOM 653 C C . GLY A 1 86 ? 3.440 6.406 -9.706 1.00 94.31 86 GLY A C 1
ATOM 654 O O . GLY A 1 86 ? 3.447 6.055 -8.527 1.00 94.31 86 GLY A O 1
ATOM 655 N N . VAL A 1 87 ? 3.652 7.674 -10.081 1.00 93.75 87 VAL A N 1
ATOM 656 C CA . VAL A 1 87 ? 3.948 8.758 -9.123 1.00 93.75 87 VAL A CA 1
ATOM 657 C C . VAL A 1 87 ? 2.880 8.826 -8.031 1.00 93.75 87 VAL A C 1
ATOM 659 O O . VAL A 1 87 ? 3.205 8.842 -6.844 1.00 93.75 87 VAL A O 1
ATOM 662 N N . GLU A 1 88 ? 1.602 8.816 -8.411 1.00 95.50 88 GLU A N 1
ATOM 663 C CA . GLU A 1 88 ? 0.512 8.883 -7.439 1.00 95.50 88 GLU A CA 1
ATOM 664 C C . GLU A 1 88 ? 0.444 7.638 -6.542 1.00 95.50 88 GLU A C 1
ATOM 666 O O . GLU A 1 88 ? 0.172 7.760 -5.349 1.00 95.50 88 GLU A O 1
ATOM 671 N N . SER A 1 89 ? 0.727 6.450 -7.082 1.00 94.25 89 SER A N 1
ATOM 672 C CA . SER A 1 89 ? 0.754 5.206 -6.303 1.00 94.25 89 SER A CA 1
ATOM 673 C C . SER A 1 89 ? 1.807 5.256 -5.197 1.00 94.25 89 SER A C 1
ATOM 675 O O . SER A 1 89 ? 1.509 4.921 -4.051 1.00 94.25 89 SER A O 1
ATOM 677 N N . PHE A 1 90 ? 3.022 5.716 -5.514 1.00 93.62 90 PHE A N 1
ATOM 678 C CA . PHE A 1 90 ? 4.103 5.831 -4.529 1.00 93.62 90 PHE A CA 1
ATOM 679 C C . PHE A 1 90 ? 3.860 6.946 -3.506 1.00 93.62 90 PHE A C 1
ATOM 681 O O . PHE A 1 90 ? 4.280 6.820 -2.358 1.00 93.62 90 PHE A O 1
ATOM 688 N N . ALA A 1 91 ? 3.126 7.999 -3.873 1.00 94.06 91 ALA A N 1
ATOM 689 C CA . ALA A 1 91 ? 2.714 9.039 -2.931 1.00 94.06 91 ALA A CA 1
ATOM 690 C C . ALA A 1 91 ? 1.655 8.559 -1.916 1.00 94.06 91 ALA A C 1
ATOM 692 O O . ALA A 1 91 ? 1.498 9.178 -0.867 1.00 94.06 91 ALA A O 1
ATOM 693 N N . LYS A 1 92 ? 0.937 7.467 -2.213 1.00 92.38 92 LYS A N 1
ATOM 694 C CA . LYS A 1 92 ? -0.226 6.979 -1.449 1.00 92.38 92 LYS A CA 1
ATOM 695 C C . LYS A 1 92 ? -0.023 5.611 -0.799 1.00 92.38 92 LYS A C 1
ATOM 697 O O . LYS A 1 92 ? -0.993 4.938 -0.457 1.00 92.38 92 LYS A O 1
ATOM 702 N N . LEU A 1 93 ? 1.224 5.180 -0.601 1.00 90.94 93 LEU A N 1
ATOM 703 C CA . LEU A 1 93 ? 1.516 3.863 -0.015 1.00 90.94 93 LEU A CA 1
ATOM 704 C C . LEU A 1 93 ? 0.923 3.676 1.393 1.00 90.94 93 LEU A C 1
ATOM 706 O O . LEU A 1 93 ? 0.617 2.550 1.778 1.00 90.94 93 LEU A O 1
ATOM 710 N N . ALA A 1 94 ? 0.739 4.763 2.148 1.00 90.94 94 ALA A N 1
ATOM 711 C CA . ALA A 1 94 ? 0.207 4.719 3.508 1.00 90.94 94 ALA A CA 1
ATOM 712 C C . ALA A 1 94 ? -1.334 4.769 3.595 1.00 90.94 94 ALA A C 1
ATOM 714 O O . ALA A 1 94 ? -1.888 4.450 4.646 1.00 90.94 94 ALA A O 1
ATOM 715 N N . ASP A 1 95 ? -2.040 5.115 2.509 1.00 90.06 95 ASP A N 1
ATOM 716 C CA . ASP A 1 95 ? -3.483 5.431 2.529 1.00 90.06 95 ASP A CA 1
ATOM 717 C C . ASP A 1 95 ? -4.385 4.239 2.900 1.00 90.06 95 ASP A C 1
ATOM 719 O O . ASP A 1 95 ? -5.553 4.425 3.241 1.00 90.06 95 ASP A O 1
ATOM 723 N N . ALA A 1 96 ? -3.866 3.014 2.803 1.00 93.25 96 ALA A N 1
ATOM 724 C CA . ALA A 1 96 ? -4.615 1.776 3.014 1.00 93.25 96 ALA A CA 1
ATOM 725 C C . ALA A 1 96 ? -4.093 0.937 4.192 1.00 93.25 96 ALA A C 1
ATOM 727 O O . ALA A 1 96 ? -4.391 -0.256 4.273 1.00 93.25 96 ALA A O 1
ATOM 728 N N . ILE A 1 97 ? -3.296 1.528 5.089 1.00 94.06 97 ILE A N 1
ATOM 729 C CA . ILE A 1 97 ? -2.808 0.830 6.287 1.00 94.06 97 ILE A CA 1
ATOM 730 C C . ILE A 1 97 ? -3.913 0.765 7.347 1.00 94.06 97 ILE A C 1
ATOM 732 O O . ILE A 1 97 ? -4.220 -0.322 7.840 1.00 94.06 97 ILE A O 1
ATOM 736 N N . PHE A 1 98 ? -4.544 1.901 7.651 1.00 93.94 98 PHE A N 1
ATOM 737 C CA . PHE A 1 98 ? -5.559 2.032 8.698 1.00 93.94 98 PHE A CA 1
ATOM 738 C C . PHE A 1 98 ? -6.901 2.483 8.118 1.00 93.94 98 PHE A C 1
ATOM 740 O O . PHE A 1 98 ? -6.952 3.383 7.280 1.00 93.94 98 PHE A O 1
ATOM 747 N N . PHE A 1 99 ? -7.997 1.879 8.581 1.00 93.69 99 PHE A N 1
ATOM 748 C CA . PHE A 1 99 ? -9.356 2.292 8.234 1.00 93.69 99 PHE A CA 1
ATOM 749 C C . PHE A 1 99 ? -10.204 2.453 9.486 1.00 93.69 99 PHE A C 1
ATOM 751 O O . PHE A 1 99 ? -10.291 1.546 10.308 1.00 93.69 99 PHE A O 1
ATOM 758 N N . GLU A 1 100 ? -10.883 3.587 9.593 1.00 91.19 100 GLU A N 1
ATOM 759 C CA . GLU A 1 100 ? -11.795 3.873 10.694 1.00 91.19 100 GLU A CA 1
ATOM 760 C C . GLU A 1 100 ? -13.242 3.655 10.267 1.00 91.19 100 GLU A C 1
ATOM 762 O O . GLU A 1 100 ? -13.645 4.005 9.153 1.00 91.19 100 GLU A O 1
ATOM 767 N N . ARG A 1 101 ? -14.050 3.108 11.174 1.00 87.06 101 ARG A N 1
ATOM 768 C CA . ARG A 1 101 ? -15.493 2.985 10.997 1.00 87.06 101 ARG A CA 1
ATOM 769 C C . ARG A 1 101 ? -16.214 3.558 12.205 1.00 87.06 101 ARG A C 1
ATOM 771 O O . ARG A 1 101 ? -16.213 2.985 13.292 1.00 87.06 101 ARG A O 1
ATOM 778 N N . LEU A 1 102 ? -16.859 4.697 11.970 1.00 79.25 102 LEU A N 1
ATOM 779 C CA . LEU A 1 102 ? -17.771 5.324 12.914 1.00 79.25 102 LEU A CA 1
ATOM 780 C C . LEU A 1 102 ? -19.178 4.770 12.715 1.00 79.25 102 LEU A C 1
ATOM 782 O O . LEU A 1 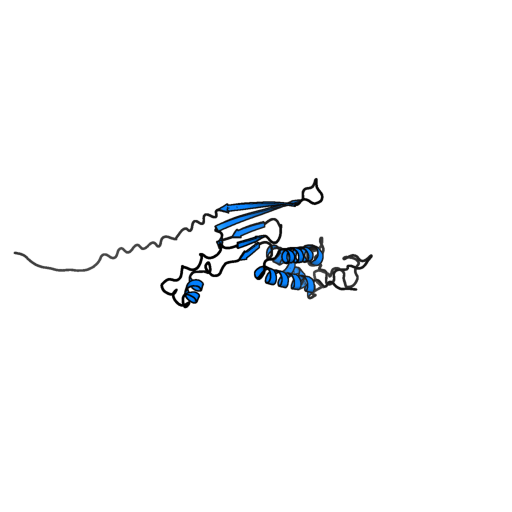102 ? -19.709 4.764 11.603 1.00 79.25 102 LEU A O 1
ATOM 786 N N . HIS A 1 103 ? -19.807 4.351 13.806 1.00 71.56 103 HIS A N 1
ATOM 787 C CA . HIS A 1 103 ? -21.230 4.034 13.807 1.00 71.56 103 HIS A CA 1
ATOM 788 C C . HIS A 1 103 ? -22.037 5.320 14.027 1.00 71.56 103 HIS A C 1
ATOM 790 O O . HIS A 1 103 ? -21.602 6.224 14.740 1.00 71.56 103 HIS A O 1
ATOM 796 N N . ALA A 1 104 ? -23.202 5.427 13.376 1.00 58.44 104 ALA A N 1
ATOM 797 C CA . ALA A 1 104 ? -23.958 6.669 13.112 1.00 58.44 104 ALA A CA 1
ATOM 798 C C . ALA A 1 104 ? -24.318 7.561 14.326 1.00 58.44 104 ALA A C 1
ATOM 800 O O . ALA A 1 104 ? -24.792 8.683 14.169 1.00 58.44 104 ALA A O 1
ATOM 801 N N . SER A 1 105 ? -24.094 7.086 15.535 1.00 52.84 105 SER A N 1
ATOM 802 C CA . SER A 1 105 ? -24.333 7.751 16.817 1.00 52.84 105 SER A CA 1
ATOM 803 C C . SER A 1 105 ? -23.137 8.523 17.394 1.00 52.84 105 SER A C 1
ATOM 805 O O . SER A 1 105 ? -23.321 9.276 18.345 1.00 52.84 105 SER A O 1
ATOM 807 N N . VAL A 1 106 ? -21.921 8.279 16.888 1.00 50.59 106 VAL A N 1
ATOM 808 C CA . VAL A 1 106 ? -20.671 8.946 17.313 1.00 50.59 106 VAL A CA 1
ATOM 809 C C . VAL A 1 106 ? -20.315 10.080 16.341 1.00 50.59 106 VAL A C 1
ATOM 811 O O . VAL A 1 106 ? -19.321 10.773 16.502 1.00 50.59 106 VAL A O 1
ATOM 814 N N . ALA A 1 107 ? -21.157 10.322 15.329 1.00 48.28 107 ALA A N 1
ATOM 815 C CA . ALA A 1 107 ? -20.970 11.431 14.407 1.00 48.28 107 ALA A CA 1
ATOM 816 C C . ALA A 1 107 ? -20.940 12.779 15.169 1.00 48.28 107 ALA A C 1
ATOM 818 O O . ALA A 1 107 ? -21.669 12.936 16.156 1.00 48.28 107 ALA A O 1
ATOM 819 N N . PRO A 1 108 ? -20.149 13.771 14.710 1.00 53.00 108 PRO A N 1
ATOM 820 C CA . PRO A 1 108 ? -19.985 15.057 15.386 1.00 53.00 108 PRO A CA 1
ATOM 821 C C . PRO A 1 108 ? -21.331 15.669 15.790 1.00 53.00 108 PRO A C 1
ATOM 823 O O . PRO A 1 108 ? -22.316 15.522 15.064 1.00 53.00 108 PRO A O 1
ATOM 826 N N . ARG A 1 109 ? -21.385 16.406 16.911 1.00 53.97 109 ARG A N 1
ATOM 827 C CA . ARG A 1 109 ? -22.614 17.029 17.464 1.00 53.97 109 ARG A CA 1
ATOM 828 C C . ARG A 1 109 ? -23.514 17.725 16.420 1.00 53.97 109 ARG A C 1
ATOM 830 O O . ARG A 1 109 ? -24.726 17.793 16.611 1.00 53.97 109 ARG A O 1
ATOM 837 N N . GLU A 1 110 ? -22.952 18.223 15.318 1.00 49.88 110 GLU A N 1
ATOM 838 C CA . GLU A 1 110 ? -23.689 18.804 14.185 1.00 49.88 110 GLU A CA 1
ATOM 839 C C . GLU A 1 110 ? -24.454 17.783 13.320 1.00 49.88 110 GLU A C 1
ATOM 841 O O . GLU A 1 110 ? -25.562 18.072 12.869 1.00 49.88 110 GLU A O 1
ATOM 846 N N . ALA A 1 111 ? -23.911 16.584 13.097 1.00 47.72 111 ALA A N 1
ATOM 847 C CA . ALA A 1 111 ? -24.603 15.482 12.425 1.00 47.72 111 ALA A CA 1
ATOM 848 C C . ALA A 1 111 ? -25.710 14.891 13.315 1.00 47.72 111 ALA A C 1
ATOM 850 O O . ALA A 1 111 ? -26.817 14.650 12.835 1.00 47.72 111 ALA A O 1
ATOM 851 N N . ALA A 1 112 ? -25.461 14.779 14.624 1.00 52.09 112 ALA A N 1
ATOM 852 C CA . ALA A 1 112 ? -26.477 14.384 15.600 1.00 52.09 112 ALA A CA 1
ATOM 853 C C . ALA A 1 112 ? -27.672 15.361 15.631 1.00 52.09 112 ALA A C 1
ATOM 855 O O . ALA A 1 112 ? -28.817 14.927 15.702 1.00 52.09 112 ALA A O 1
ATOM 856 N N . ARG A 1 113 ? -27.436 16.678 15.490 1.00 54.66 113 ARG A N 1
ATOM 857 C CA . ARG A 1 113 ? -28.508 17.691 15.377 1.00 54.66 113 ARG A CA 1
ATOM 858 C C . ARG A 1 113 ? -29.334 17.576 14.096 1.00 54.66 113 ARG A C 1
ATOM 860 O O . ARG A 1 113 ? -30.530 17.838 14.145 1.00 54.66 113 ARG A O 1
ATOM 867 N N . ARG A 1 114 ? -28.724 17.193 12.968 1.00 52.69 114 ARG A N 1
ATOM 868 C CA . ARG A 1 114 ? -29.447 16.953 11.704 1.00 52.69 114 ARG A CA 1
ATOM 869 C C . ARG A 1 114 ? -30.320 15.699 11.755 1.00 52.69 114 ARG A C 1
ATOM 871 O O . ARG A 1 114 ? -31.372 15.694 11.132 1.00 52.69 114 ARG A O 1
ATOM 878 N N . ASN A 1 115 ? -29.909 14.686 12.517 1.00 50.56 115 ASN A N 1
ATOM 879 C CA . ASN A 1 115 ? -30.654 13.434 12.693 1.00 50.56 115 ASN A CA 1
ATOM 880 C C . ASN A 1 115 ? -31.668 13.481 13.855 1.00 50.56 115 ASN A C 1
ATOM 882 O O . ASN A 1 115 ? -32.512 12.597 13.965 1.00 50.56 115 ASN A O 1
ATOM 886 N N . ALA A 1 116 ? -31.622 14.513 14.706 1.00 54.12 116 ALA A N 1
ATOM 887 C CA . ALA A 1 116 ? -32.557 14.724 15.819 1.00 54.12 116 ALA A CA 1
ATOM 888 C C . ALA A 1 116 ? -33.981 15.131 15.384 1.00 54.12 116 ALA A C 1
ATOM 890 O O . ALA A 1 116 ? -34.839 15.364 16.229 1.00 54.12 116 ALA A O 1
ATOM 891 N N . SER A 1 117 ? -34.243 15.217 14.078 1.00 51.78 117 SER A N 1
ATOM 892 C CA . SER A 1 117 ? -35.591 15.271 13.499 1.00 51.78 117 SER A CA 1
ATOM 893 C C . SER A 1 117 ? -36.263 13.892 13.408 1.00 51.78 117 SER A C 1
ATOM 895 O O . SER A 1 117 ? -37.394 13.805 12.937 1.00 51.78 117 SER A O 1
ATOM 897 N N . ALA A 1 118 ? -35.601 12.822 13.864 1.00 58.22 118 ALA A N 1
ATOM 898 C CA . ALA A 1 118 ? -36.242 11.533 14.090 1.00 58.22 118 ALA A CA 1
ATOM 899 C C . ALA A 1 118 ? -37.269 11.633 15.236 1.00 58.22 118 ALA A C 1
ATOM 901 O O . ALA A 1 118 ? -36.971 12.169 16.303 1.00 58.22 118 ALA A O 1
ATOM 902 N N . GLU A 1 119 ? -38.475 11.123 14.978 1.00 56.78 119 GLU A N 1
ATOM 903 C CA . GLU A 1 119 ? -39.616 11.052 15.899 1.00 56.78 119 GLU A CA 1
ATOM 904 C C . GLU A 1 119 ? -39.186 10.615 17.313 1.00 56.78 119 GLU A C 1
ATOM 906 O O . GLU A 1 119 ? -38.426 9.657 17.472 1.00 56.78 119 GLU A O 1
ATOM 911 N N . ALA A 1 120 ? -39.679 11.302 18.350 1.00 61.94 120 ALA A N 1
ATOM 912 C CA . ALA A 1 120 ? -39.400 10.923 19.732 1.00 61.94 120 ALA A CA 1
ATOM 913 C C . ALA A 1 120 ? -39.857 9.469 20.001 1.00 61.94 120 ALA A C 1
ATOM 915 O O . ALA A 1 120 ? -40.923 9.076 19.514 1.00 61.94 120 ALA A O 1
ATOM 916 N N . PRO A 1 121 ? -39.102 8.673 20.787 1.00 61.53 121 PRO A N 1
ATOM 917 C CA . PRO A 1 121 ? -39.490 7.305 21.122 1.00 61.53 121 PRO A CA 1
ATOM 918 C C . PRO A 1 121 ? -40.901 7.264 21.718 1.00 61.53 121 PRO A C 1
ATOM 920 O O . PRO A 1 121 ? -41.249 8.098 22.562 1.00 61.53 121 PRO A O 1
ATOM 923 N N . ARG A 1 122 ? -41.726 6.301 21.293 1.00 71.19 122 ARG A N 1
ATOM 924 C CA . ARG A 1 122 ? -43.089 6.154 21.820 1.00 71.19 122 ARG A CA 1
ATOM 925 C C . ARG A 1 122 ? -43.029 5.776 23.302 1.00 71.19 122 ARG A C 1
ATOM 927 O O . ARG A 1 122 ? -42.190 4.983 23.723 1.00 71.19 122 ARG A O 1
ATOM 934 N N . VAL A 1 123 ? -43.941 6.333 24.100 1.00 71.44 123 VAL A N 1
ATOM 935 C CA . VAL A 1 123 ? -44.028 6.058 25.543 1.00 71.44 123 VAL A CA 1
ATOM 936 C C . VAL A 1 123 ? -44.207 4.551 25.772 1.00 71.44 123 VAL A C 1
ATOM 938 O O . VAL A 1 123 ? -45.204 3.978 25.342 1.00 71.44 123 VAL A O 1
ATOM 941 N N . GLY A 1 124 ? -43.245 3.923 26.456 1.00 76.12 124 GLY A N 1
ATOM 942 C CA . GLY A 1 124 ? -43.257 2.492 26.790 1.00 76.12 124 GLY A CA 1
ATOM 943 C C . GLY A 1 124 ? -42.327 1.611 25.949 1.00 76.12 124 GLY A C 1
ATOM 944 O O . GLY A 1 124 ? -42.182 0.432 26.263 1.00 76.12 124 GLY A O 1
ATOM 945 N N . GLU A 1 125 ? -41.672 2.154 24.921 1.00 73.44 125 GLU A N 1
ATOM 946 C CA . GLU A 1 125 ? -40.646 1.428 24.168 1.00 73.44 125 GLU A CA 1
ATOM 947 C C . GLU A 1 125 ? -39.301 1.464 24.922 1.00 73.44 125 GLU A C 1
ATOM 949 O O . GLU A 1 125 ? -38.924 2.523 25.440 1.00 73.44 125 GLU A O 1
ATOM 954 N N . PRO A 1 126 ? -38.575 0.334 25.042 1.00 77.88 126 PRO A N 1
ATOM 955 C CA . PRO A 1 126 ? -37.241 0.348 25.626 1.00 77.88 126 PRO A CA 1
ATOM 956 C C . PRO A 1 126 ? -36.327 1.281 24.818 1.00 77.88 126 PRO A C 1
ATOM 958 O O . PRO A 1 126 ? -36.463 1.360 23.594 1.00 77.88 126 PRO A O 1
ATOM 961 N N . PRO A 1 127 ? -35.395 1.995 25.475 1.00 72.56 127 PRO A N 1
ATOM 962 C CA . PRO A 1 127 ? -34.466 2.857 24.761 1.00 72.56 127 PRO A CA 1
ATOM 963 C C . PRO A 1 127 ? -33.684 2.034 23.727 1.00 72.56 127 PRO A C 1
ATOM 965 O O . PRO A 1 127 ? -33.363 0.869 23.997 1.00 72.56 127 PRO A O 1
ATOM 968 N N . PRO A 1 128 ? -33.360 2.613 22.554 1.00 72.44 128 PRO A N 1
ATOM 969 C CA . PRO A 1 128 ? -32.529 1.925 21.580 1.00 72.44 128 PRO A CA 1
ATOM 970 C C . PRO A 1 128 ? -31.196 1.532 22.233 1.00 72.44 128 PRO A C 1
ATOM 972 O O . PRO A 1 128 ? -30.703 2.263 23.103 1.00 72.44 128 PRO A O 1
ATOM 975 N N . PRO A 1 129 ? -30.610 0.384 21.847 1.00 74.75 129 PRO A N 1
ATOM 976 C CA . PRO A 1 129 ? -29.328 -0.031 22.390 1.00 74.75 129 PRO A CA 1
ATOM 977 C C . PRO A 1 129 ? -28.287 1.069 22.158 1.00 74.75 129 PRO A C 1
ATOM 979 O O . PRO A 1 129 ? -28.349 1.765 21.135 1.00 74.75 129 PRO A O 1
ATOM 982 N N . PRO A 1 130 ? -27.330 1.239 23.089 1.00 72.25 130 PRO A N 1
ATOM 983 C CA . PRO A 1 130 ? -26.226 2.137 22.848 1.00 72.25 130 PRO A CA 1
ATOM 984 C C . PRO A 1 130 ? -25.526 1.693 21.564 1.00 72.25 130 PRO A C 1
ATOM 986 O O . PRO A 1 130 ? -25.466 0.499 21.248 1.00 72.25 130 PRO A O 1
ATOM 989 N N . PRO A 1 131 ? -25.026 2.651 20.795 1.00 70.06 131 PRO A N 1
ATOM 990 C CA . PRO A 1 131 ? -24.359 2.321 19.560 1.00 70.06 131 PRO A CA 1
ATOM 991 C C . PRO A 1 131 ? -23.078 1.518 19.777 1.00 70.06 131 PRO A C 1
ATOM 993 O O . PRO A 1 131 ? -22.483 1.587 20.857 1.00 70.06 131 PRO A O 1
ATOM 996 N N . PRO A 1 132 ? -22.600 0.818 18.735 1.00 78.88 132 PRO A N 1
ATOM 997 C CA . PRO A 1 132 ? -21.315 0.154 18.811 1.00 78.88 132 PRO A CA 1
ATOM 998 C C . PRO A 1 132 ? -20.182 1.184 18.964 1.00 78.88 132 PRO A C 1
ATOM 1000 O O . PRO A 1 132 ? -20.287 2.297 18.431 1.00 78.88 132 PRO A O 1
ATOM 1003 N N . PRO A 1 133 ? -19.094 0.824 19.668 1.00 79.88 133 PRO A N 1
ATOM 1004 C CA . PRO A 1 133 ? -17.901 1.659 19.752 1.00 79.88 133 PRO A CA 1
ATOM 1005 C C . PRO A 1 133 ? -17.278 1.863 18.360 1.00 79.88 133 PRO A C 1
ATOM 1007 O O . PRO A 1 133 ? -17.514 1.048 17.464 1.00 79.88 133 PRO A O 1
ATOM 1010 N N . PRO A 1 134 ? -16.488 2.932 18.159 1.00 85.19 134 PRO A N 1
ATOM 1011 C CA . PRO A 1 134 ? -15.781 3.138 16.902 1.00 85.19 134 PRO A CA 1
ATOM 1012 C C . PRO A 1 134 ? -14.808 1.979 16.655 1.00 85.19 134 PRO A C 1
ATOM 1014 O O . PRO A 1 134 ? -14.227 1.423 17.588 1.00 85.19 134 PRO A O 1
ATOM 1017 N N . GLU A 1 135 ? -14.642 1.602 15.391 1.00 88.50 135 GLU A N 1
ATOM 1018 C CA . GLU A 1 135 ? -13.789 0.482 15.001 1.00 88.50 135 GLU A CA 1
ATOM 1019 C C . GLU A 1 135 ? -12.591 0.971 14.189 1.00 88.50 135 GLU A C 1
ATOM 1021 O O . GLU A 1 135 ? -12.729 1.840 13.324 1.00 88.50 135 GLU A O 1
ATOM 1026 N N . LEU A 1 136 ? -11.429 0.373 14.445 1.00 90.88 136 LEU A N 1
ATOM 1027 C CA . LEU A 1 136 ? -10.199 0.591 13.695 1.00 90.88 136 LEU A CA 1
ATOM 1028 C C . LEU A 1 136 ? -9.755 -0.732 13.070 1.00 90.88 136 LEU A C 1
ATOM 1030 O O . LEU A 1 136 ? -9.578 -1.733 13.765 1.00 90.88 136 LEU A O 1
ATOM 1034 N N . TYR A 1 137 ? -9.540 -0.724 11.761 1.00 92.88 137 TYR A N 1
ATOM 1035 C CA . TYR A 1 137 ? -9.007 -1.848 11.007 1.00 92.88 137 TYR A CA 1
ATOM 1036 C C . TYR A 1 137 ? -7.569 -1.571 10.606 1.00 92.88 137 TYR A C 1
ATOM 1038 O O . TYR A 1 137 ? -7.278 -0.540 10.001 1.00 92.88 137 TYR A O 1
ATOM 1046 N N . VAL A 1 138 ? -6.693 -2.534 10.874 1.00 92.75 138 VAL A N 1
ATOM 1047 C CA . VAL A 1 138 ? -5.334 -2.568 10.334 1.00 92.75 138 VAL A CA 1
ATOM 1048 C C . VAL A 1 138 ? -5.347 -3.522 9.145 1.00 92.75 138 VAL A C 1
ATOM 1050 O O . VAL A 1 138 ? -5.543 -4.723 9.316 1.00 92.75 138 VAL A O 1
ATOM 1053 N N . SER A 1 139 ? -5.211 -2.977 7.940 1.00 92.81 139 SER A N 1
ATOM 1054 C CA . SER A 1 139 ? -5.305 -3.727 6.682 1.00 92.81 139 SER A CA 1
ATOM 1055 C C . SER A 1 139 ? -3.938 -4.164 6.160 1.00 92.81 139 SER A C 1
ATOM 1057 O O . SER A 1 139 ? -3.838 -5.202 5.514 1.00 92.81 139 SER A O 1
ATOM 1059 N N . GLN A 1 140 ? -2.882 -3.390 6.420 1.00 90.06 140 GLN A N 1
ATOM 1060 C CA . GLN A 1 140 ? -1.517 -3.687 5.977 1.00 90.06 140 GLN A CA 1
ATOM 1061 C C . GLN A 1 140 ? -0.559 -3.637 7.165 1.00 90.06 140 GLN A C 1
ATOM 1063 O O . GLN A 1 140 ? -0.737 -2.838 8.082 1.00 90.06 140 GLN A O 1
ATOM 1068 N N . TYR A 1 141 ? 0.493 -4.450 7.126 1.00 88.81 141 TYR A N 1
ATOM 1069 C CA . TYR A 1 141 ? 1.465 -4.562 8.217 1.00 88.81 141 TYR A CA 1
ATOM 1070 C C . TYR A 1 141 ? 2.760 -3.807 7.916 1.00 88.81 141 TYR A C 1
ATOM 1072 O O . TYR A 1 141 ? 3.857 -4.325 8.095 1.00 88.81 141 TYR A O 1
ATOM 1080 N N . ILE A 1 142 ? 2.620 -2.578 7.418 1.00 88.69 142 ILE A N 1
ATOM 1081 C CA . ILE A 1 142 ? 3.747 -1.690 7.123 1.00 88.69 142 ILE A CA 1
ATOM 1082 C C . ILE A 1 142 ? 4.063 -0.883 8.390 1.00 88.69 142 ILE A C 1
ATOM 1084 O O . ILE A 1 142 ? 3.146 -0.257 8.936 1.00 88.69 142 ILE A O 1
ATOM 1088 N N . PRO A 1 143 ? 5.327 -0.852 8.860 1.00 91.12 143 PRO A N 1
ATOM 1089 C CA . PRO A 1 143 ? 5.702 -0.086 10.040 1.00 91.12 143 PRO A CA 1
ATOM 1090 C C . PRO A 1 143 ? 5.260 1.370 9.924 1.00 91.12 143 PRO A C 1
ATOM 1092 O O . PRO A 1 143 ? 5.567 2.047 8.942 1.00 91.12 143 PRO A O 1
ATOM 1095 N N . SER A 1 144 ? 4.502 1.839 10.908 1.00 91.88 144 SER A N 1
ATOM 1096 C CA . SER A 1 144 ? 3.850 3.143 10.847 1.00 91.88 144 SER A CA 1
ATOM 1097 C C . SER A 1 144 ? 3.373 3.600 12.222 1.00 91.88 144 SER A C 1
ATOM 1099 O O . SER A 1 144 ? 3.192 2.808 13.148 1.00 91.88 144 SER A O 1
ATOM 1101 N N . THR A 1 145 ? 3.174 4.907 12.351 1.00 92.50 145 THR A N 1
ATOM 1102 C CA . THR A 1 145 ? 2.522 5.535 13.502 1.00 92.50 145 THR A CA 1
ATOM 1103 C C . THR A 1 145 ? 1.185 6.106 13.061 1.00 92.50 145 THR A C 1
ATOM 1105 O O . THR A 1 145 ? 1.116 6.726 11.998 1.00 92.50 145 THR A O 1
ATOM 1108 N N . TYR A 1 146 ? 0.145 5.935 13.872 1.00 92.12 146 TYR A N 1
ATOM 1109 C CA . TYR A 1 146 ? -1.194 6.425 13.561 1.00 92.12 146 TYR A CA 1
ATOM 1110 C C . TYR A 1 146 ? -1.865 7.039 14.785 1.00 92.12 146 TYR A C 1
ATOM 1112 O O . TYR A 1 146 ? -1.944 6.412 15.840 1.00 92.12 146 TYR A O 1
ATOM 1120 N N . GLU A 1 147 ? -2.358 8.263 14.638 1.00 91.00 147 GLU A N 1
ATOM 1121 C CA . GLU A 1 147 ? -3.150 8.950 15.656 1.00 91.00 147 GLU A CA 1
ATOM 1122 C C . GLU A 1 147 ? -4.633 8.699 15.391 1.00 91.00 147 GLU A C 1
ATOM 1124 O O . GLU A 1 147 ? -5.178 9.173 14.397 1.00 91.00 147 GLU A O 1
ATOM 1129 N N . TRP A 1 148 ? -5.295 7.968 16.286 1.00 88.38 148 TRP A N 1
ATOM 1130 C CA . TRP A 1 148 ? -6.721 7.679 16.195 1.00 88.38 148 TRP A CA 1
ATOM 1131 C C . TRP A 1 148 ? -7.501 8.531 17.197 1.00 88.38 148 TRP A C 1
ATOM 1133 O O . TRP A 1 148 ? -7.673 8.162 18.362 1.00 88.38 148 TRP A O 1
ATOM 1143 N N . SER A 1 149 ? -7.983 9.690 16.743 1.00 83.06 149 SER A N 1
ATOM 1144 C CA . SER A 1 149 ? -8.673 10.665 17.598 1.00 83.06 149 SER A CA 1
ATOM 1145 C C . SER A 1 149 ? -9.985 10.137 18.174 1.00 83.06 149 SER A C 1
ATOM 1147 O O . SER A 1 149 ? -10.266 10.353 19.349 1.00 83.06 149 SER A O 1
ATOM 1149 N N . GLU A 1 150 ? -10.769 9.419 17.370 1.00 80.88 150 GLU A N 1
ATOM 1150 C CA . GLU A 1 150 ? -12.086 8.896 17.767 1.00 80.88 150 GLU A CA 1
ATOM 1151 C C . GLU A 1 150 ? -11.979 7.777 18.813 1.00 80.88 150 GLU A C 1
ATOM 1153 O O . GLU A 1 150 ? -12.869 7.614 19.647 1.00 80.88 150 GLU A O 1
ATOM 1158 N N . GLY A 1 151 ? -10.871 7.030 18.801 1.00 77.69 151 GLY A N 1
ATOM 1159 C CA . GLY A 1 151 ? -10.543 6.042 19.830 1.00 77.69 151 GLY A CA 1
ATOM 1160 C C . GLY A 1 151 ? -9.684 6.581 20.977 1.00 77.69 151 GLY A C 1
ATOM 1161 O O . GLY A 1 151 ? -9.490 5.868 21.957 1.00 77.69 151 GLY A O 1
ATOM 1162 N N . GLY A 1 152 ? -9.163 7.811 20.876 1.00 80.69 152 GLY A N 1
ATOM 1163 C CA . GLY A 1 152 ? -8.284 8.422 21.882 1.00 80.69 152 GLY A CA 1
ATOM 1164 C C . GLY A 1 152 ? -6.902 7.766 22.006 1.00 80.69 152 GLY A C 1
ATOM 1165 O O . GLY A 1 152 ? -6.309 7.788 23.086 1.00 80.69 152 GLY A O 1
ATOM 1166 N N . LEU A 1 153 ? -6.397 7.158 20.929 1.00 85.69 153 LEU A N 1
ATOM 1167 C CA . LEU A 1 153 ? -5.210 6.301 20.955 1.00 85.69 153 LEU A CA 1
ATOM 1168 C C . LEU A 1 153 ? -4.145 6.762 19.963 1.00 85.69 153 LEU A C 1
ATOM 1170 O O . LEU A 1 153 ? -4.445 7.105 18.822 1.00 85.69 153 LEU A O 1
ATOM 1174 N N . LEU A 1 154 ? -2.883 6.681 20.378 1.00 87.62 154 LEU A N 1
ATOM 1175 C CA . LEU A 1 154 ? -1.740 6.652 19.471 1.00 87.62 154 LEU A CA 1
ATOM 1176 C C . LEU A 1 154 ? -1.317 5.195 19.269 1.00 87.62 154 LEU A C 1
ATOM 1178 O O . LEU A 1 154 ? -1.108 4.461 20.239 1.00 87.62 154 LEU A O 1
ATOM 1182 N N . LEU A 1 155 ? -1.186 4.787 18.010 1.00 89.06 155 LEU A N 1
ATOM 1183 C CA . LEU A 1 155 ? -0.781 3.446 17.618 1.00 89.06 155 LEU A CA 1
ATOM 1184 C C . LEU A 1 155 ? 0.619 3.473 17.014 1.00 89.06 155 LEU A C 1
ATOM 1186 O O . LEU A 1 155 ? 0.897 4.240 16.092 1.00 89.06 155 LEU A O 1
ATOM 1190 N N . LEU A 1 156 ? 1.481 2.590 17.510 1.00 91.19 156 LEU A N 1
ATOM 1191 C CA . LEU A 1 156 ? 2.755 2.262 16.880 1.00 91.19 156 LEU A CA 1
ATOM 1192 C C . LEU A 1 156 ? 2.673 0.833 16.349 1.00 91.19 156 LEU A C 1
ATOM 1194 O O . LEU A 1 156 ? 2.564 -0.117 17.128 1.00 91.19 156 LEU A O 1
ATOM 1198 N N . LEU A 1 157 ? 2.733 0.703 15.028 1.00 90.50 157 LEU A N 1
ATOM 1199 C CA . LEU A 1 157 ? 2.802 -0.563 14.320 1.00 90.50 157 LEU A CA 1
ATOM 1200 C C . LEU A 1 157 ? 4.255 -0.831 13.939 1.00 90.50 157 LEU A C 1
ATOM 1202 O O . LEU A 1 157 ? 4.860 -0.068 13.183 1.00 90.50 157 LEU A O 1
ATOM 1206 N N . THR A 1 158 ? 4.813 -1.927 14.441 1.00 89.06 158 THR A N 1
ATOM 1207 C CA . THR A 1 158 ? 6.111 -2.435 13.990 1.00 89.06 158 THR A CA 1
ATOM 1208 C C . THR A 1 158 ? 5.944 -3.820 13.391 1.00 89.06 158 THR A C 1
ATOM 1210 O O . THR A 1 158 ? 5.107 -4.614 13.828 1.00 89.06 158 THR A O 1
ATOM 1213 N N 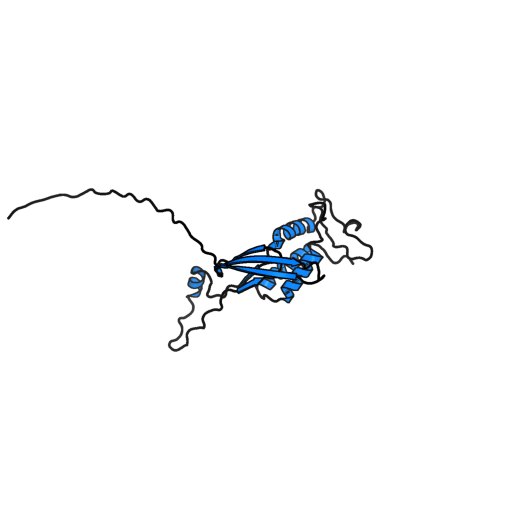. SER A 1 159 ? 6.744 -4.103 12.368 1.00 83.19 159 SER A N 1
ATOM 1214 C CA . SER A 1 159 ? 6.791 -5.410 11.729 1.00 83.19 159 SER A CA 1
ATOM 1215 C C . SER A 1 159 ? 8.240 -5.822 11.528 1.00 83.19 159 SER A C 1
ATOM 1217 O O . SER A 1 159 ? 9.037 -5.030 11.017 1.00 83.19 159 SER A O 1
ATOM 1219 N N . ALA A 1 160 ? 8.574 -7.056 11.880 1.00 78.19 160 ALA A N 1
ATOM 1220 C CA . ALA A 1 160 ? 9.871 -7.646 11.587 1.00 78.19 160 ALA A CA 1
ATOM 1221 C C . ALA A 1 160 ? 9.674 -8.984 10.878 1.00 78.19 160 ALA A C 1
ATOM 1223 O O . ALA A 1 160 ? 8.856 -9.803 11.301 1.00 78.19 160 ALA A O 1
ATOM 1224 N N . LEU A 1 161 ? 10.425 -9.185 9.797 1.00 67.62 161 LEU A N 1
ATOM 1225 C CA . LEU A 1 161 ? 10.601 -10.505 9.205 1.00 67.62 161 LEU A CA 1
ATOM 1226 C C . LEU A 1 161 ? 11.564 -11.275 10.103 1.00 67.62 161 LEU A C 1
ATOM 1228 O O . LEU A 1 161 ? 12.674 -10.803 10.357 1.00 67.62 161 LEU A O 1
ATOM 1232 N N . ASP A 1 162 ? 11.133 -12.428 10.594 1.00 65.31 162 ASP A N 1
ATOM 1233 C CA . ASP A 1 162 ? 12.027 -13.335 11.297 1.00 65.31 162 ASP A CA 1
ATOM 1234 C C . ASP A 1 162 ? 13.056 -13.898 10.303 1.00 65.31 162 ASP A C 1
ATOM 1236 O O . ASP A 1 162 ? 12.706 -14.432 9.250 1.00 65.31 162 ASP A O 1
ATOM 1240 N N . GLY A 1 163 ? 14.341 -13.719 10.607 1.00 57.25 163 GLY A N 1
ATOM 1241 C CA . GLY A 1 163 ? 15.436 -14.190 9.760 1.00 57.25 163 GLY A CA 1
ATOM 1242 C C . GLY A 1 163 ? 15.665 -15.699 9.855 1.00 57.25 163 GLY A C 1
ATOM 1243 O O . GLY A 1 163 ? 16.200 -16.285 8.914 1.00 57.25 163 GLY A O 1
ATOM 1244 N N . ASP A 1 164 ? 15.237 -16.327 10.955 1.00 61.28 164 ASP A N 1
ATOM 1245 C CA . ASP A 1 164 ? 15.472 -17.750 11.233 1.00 61.28 164 ASP A CA 1
ATOM 1246 C C . ASP A 1 164 ? 14.350 -18.640 10.684 1.00 61.28 164 ASP A C 1
ATOM 1248 O O . ASP A 1 164 ? 14.574 -19.797 10.317 1.00 61.28 164 ASP A O 1
ATOM 1252 N N . THR A 1 165 ? 13.144 -18.087 10.549 1.00 53.72 165 THR A N 1
ATOM 1253 C CA . THR A 1 165 ? 12.043 -18.710 9.820 1.00 53.72 165 THR A CA 1
ATOM 1254 C C . THR A 1 165 ? 11.735 -17.883 8.584 1.00 53.72 165 THR A C 1
ATOM 1256 O O . THR A 1 165 ? 11.136 -16.817 8.659 1.00 53.72 165 THR A O 1
ATOM 1259 N N . CYS A 1 166 ? 12.114 -18.389 7.409 1.00 49.94 166 CYS A N 1
ATOM 1260 C CA . CYS A 1 166 ? 11.678 -17.832 6.131 1.00 49.94 166 CYS A CA 1
ATOM 1261 C C . CYS A 1 166 ? 10.142 -17.968 6.033 1.00 49.94 166 CYS A C 1
ATOM 1263 O O . CYS A 1 166 ? 9.635 -18.946 5.489 1.00 49.94 166 CYS A O 1
ATOM 1265 N N . GLY A 1 167 ? 9.394 -17.053 6.659 1.00 58.88 167 GLY A N 1
ATOM 1266 C CA . GLY A 1 167 ? 7.934 -17.071 6.665 1.00 58.88 167 GLY A CA 1
ATOM 1267 C C . GLY A 1 167 ? 7.205 -16.537 7.900 1.00 58.88 167 GLY A C 1
ATOM 1268 O O . GLY A 1 167 ? 5.981 -16.466 7.816 1.00 58.88 167 GLY A O 1
ATOM 1269 N N . SER A 1 168 ? 7.856 -16.162 9.014 1.00 63.91 168 SER A N 1
ATOM 1270 C CA . SER A 1 168 ? 7.123 -15.544 10.136 1.00 63.91 168 SER A CA 1
ATOM 1271 C C . SER A 1 168 ? 7.283 -14.018 10.176 1.00 63.91 168 SER A C 1
ATOM 1273 O O . SER A 1 168 ? 8.379 -13.469 10.051 1.00 63.91 168 SER A O 1
ATOM 1275 N N . LEU A 1 169 ? 6.145 -13.326 10.283 1.00 71.75 169 LEU A N 1
ATOM 1276 C CA . LEU A 1 169 ? 6.049 -11.876 10.423 1.00 71.75 169 LEU A CA 1
ATOM 1277 C C . LEU A 1 169 ? 5.604 -11.576 11.854 1.00 71.75 169 LEU A C 1
ATOM 1279 O O . LEU A 1 169 ? 4.486 -11.917 12.242 1.00 71.75 169 LEU A O 1
ATOM 1283 N N . VAL A 1 170 ? 6.471 -10.939 12.639 1.00 75.62 170 VAL A N 1
ATOM 1284 C CA . VAL A 1 170 ? 6.121 -10.493 13.991 1.00 75.62 170 VAL A CA 1
ATOM 1285 C C . VAL A 1 170 ? 5.530 -9.098 13.891 1.00 75.62 170 VAL A C 1
ATOM 1287 O O . VAL A 1 170 ? 6.219 -8.163 13.484 1.00 75.62 170 VAL A O 1
ATOM 1290 N N . ILE A 1 171 ? 4.260 -8.963 14.269 1.00 79.81 171 ILE A N 1
ATOM 1291 C CA . ILE A 1 171 ? 3.529 -7.695 14.269 1.00 79.81 171 ILE A CA 1
ATOM 1292 C C . ILE A 1 171 ? 3.300 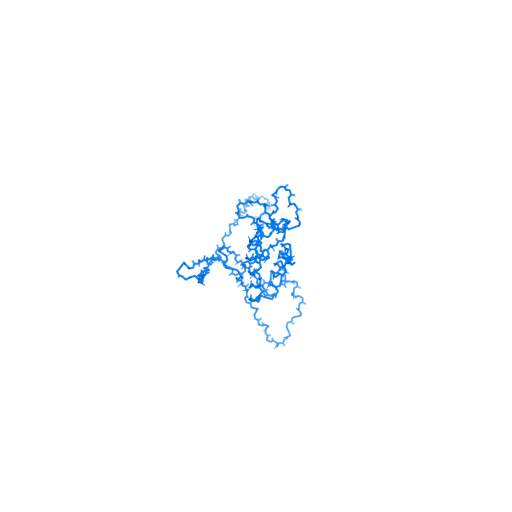-7.277 15.717 1.00 79.81 171 ILE A C 1
ATOM 1294 O O . ILE A 1 171 ? 2.662 -8.005 16.478 1.00 79.81 171 ILE A O 1
ATOM 1298 N N . THR A 1 172 ? 3.794 -6.098 16.091 1.00 81.44 172 THR A N 1
ATOM 1299 C CA . THR A 1 172 ? 3.513 -5.499 17.402 1.00 81.44 172 THR A CA 1
ATOM 1300 C C . THR A 1 172 ? 2.659 -4.257 17.211 1.00 81.44 172 THR A C 1
ATOM 1302 O O . THR A 1 172 ? 3.054 -3.340 16.490 1.00 81.44 172 THR A O 1
ATOM 1305 N N . LEU A 1 173 ? 1.500 -4.227 17.873 1.00 83.81 173 LEU A N 1
ATOM 1306 C CA . LEU A 1 173 ? 0.648 -3.048 17.964 1.00 83.81 173 LEU A CA 1
ATOM 1307 C C . LEU A 1 173 ? 0.684 -2.521 19.398 1.00 83.81 173 LEU A C 1
ATOM 1309 O O . LEU A 1 173 ? 0.129 -3.140 20.306 1.00 83.81 173 LEU A O 1
ATOM 1313 N N . THR A 1 174 ? 1.330 -1.377 19.593 1.00 82.25 174 THR A N 1
ATOM 1314 C CA . THR A 1 174 ? 1.371 -0.706 20.896 1.00 82.25 174 THR A CA 1
ATOM 1315 C C . THR A 1 174 ? 0.313 0.387 20.936 1.00 82.25 174 THR A C 1
ATOM 1317 O O . THR A 1 174 ? 0.303 1.267 20.077 1.00 82.25 174 THR A O 1
ATOM 1320 N N . LEU A 1 175 ? -0.558 0.324 21.942 1.00 83.00 175 LEU A N 1
ATOM 1321 C CA . LEU A 1 175 ? -1.623 1.289 22.203 1.00 83.00 175 LEU A CA 1
ATOM 1322 C C . LEU A 1 175 ? -1.172 2.227 23.324 1.00 83.00 175 LEU A C 1
ATOM 1324 O O . LEU A 1 175 ? -0.829 1.764 24.412 1.00 83.00 175 LEU A O 1
ATOM 1328 N N . MET A 1 176 ? -1.163 3.531 23.063 1.00 79.44 176 MET A N 1
ATOM 1329 C CA . MET A 1 176 ? -0.808 4.552 24.050 1.00 79.44 176 MET A CA 1
ATOM 1330 C C . MET A 1 176 ? -1.994 5.505 24.231 1.00 79.44 176 MET A C 1
ATOM 1332 O O . MET A 1 176 ? -2.539 5.995 23.241 1.00 79.44 176 MET A O 1
ATOM 1336 N N . GLU A 1 177 ? -2.401 5.766 25.478 1.00 73.38 177 GLU A N 1
ATOM 1337 C CA . GLU A 1 177 ? -3.443 6.761 25.770 1.00 73.38 177 GLU A CA 1
ATOM 1338 C C . GLU A 1 177 ? -2.959 8.166 25.387 1.00 73.38 177 GLU A C 1
ATOM 1340 O O . GLU A 1 177 ? -1.869 8.597 25.777 1.00 73.38 177 GLU A O 1
ATOM 1345 N N . LEU A 1 178 ? -3.773 8.891 24.615 1.00 64.56 178 LEU A N 1
ATOM 1346 C CA . LEU A 1 178 ? -3.434 10.227 24.137 1.00 64.56 178 LEU A CA 1
ATOM 1347 C C . LEU A 1 178 ? -3.982 11.306 25.088 1.00 64.56 178 LEU A C 1
ATOM 1349 O O . LEU A 1 178 ? -5.164 11.646 25.056 1.00 64.56 178 LEU A O 1
ATOM 1353 N N . HIS A 1 179 ? -3.111 11.900 25.908 1.00 60.53 179 HIS A N 1
ATOM 1354 C CA . HIS A 1 179 ? -3.459 13.056 26.745 1.00 60.53 179 HIS A CA 1
ATOM 1355 C C . HIS A 1 179 ? -3.207 14.373 25.994 1.00 60.53 179 HIS A C 1
ATOM 1357 O O . HIS A 1 179 ? -2.074 14.846 25.902 1.00 60.53 179 HIS A O 1
ATOM 1363 N N . VAL A 1 180 ? -4.267 14.997 25.469 1.00 60.78 180 VAL A N 1
ATOM 1364 C CA . VAL A 1 180 ? -4.174 16.299 24.785 1.00 60.78 180 VAL A CA 1
ATOM 1365 C C . VAL A 1 180 ? -4.377 17.440 25.786 1.00 60.78 180 VAL A C 1
ATOM 1367 O O . VAL A 1 180 ? -5.467 17.627 26.324 1.00 60.78 180 VAL A O 1
ATOM 1370 N N . HIS A 1 181 ? -3.338 18.247 26.009 1.00 57.88 181 HIS A N 1
ATOM 1371 C CA . HIS A 1 181 ? -3.423 19.475 26.802 1.00 57.88 181 HIS A CA 1
ATOM 1372 C C . HIS A 1 181 ? -3.459 20.699 25.877 1.00 57.88 181 HIS A C 1
ATOM 1374 O O . HIS A 1 181 ? -2.483 20.991 25.190 1.00 57.88 181 HIS A O 1
ATOM 1380 N N . SER A 1 182 ? -4.564 21.451 25.866 1.00 59.06 182 SER A N 1
ATOM 1381 C CA . SER A 1 182 ? -4.654 22.722 25.134 1.00 59.06 182 SER A CA 1
ATOM 1382 C C . SER A 1 182 ? -4.410 23.910 26.064 1.00 59.06 182 SER A C 1
ATOM 1384 O O . SER A 1 182 ? -5.110 24.062 27.066 1.00 59.06 182 SER A O 1
ATOM 1386 N N . HIS A 1 183 ? -3.482 24.802 25.714 1.00 51.34 183 HIS A N 1
ATOM 1387 C CA . HIS A 1 183 ? -3.320 26.073 26.420 1.00 51.34 183 HIS A CA 1
ATOM 1388 C C . HIS A 1 183 ? -4.266 27.119 25.815 1.00 51.34 183 HIS A C 1
ATOM 1390 O O . HIS A 1 183 ? -4.034 27.619 24.714 1.00 51.34 183 HIS A O 1
ATOM 1396 N N . ALA A 1 184 ? -5.331 27.487 26.530 1.00 56.41 184 ALA A N 1
ATOM 1397 C CA . ALA A 1 184 ? -6.120 28.656 26.158 1.00 56.41 184 ALA A CA 1
ATOM 1398 C C . ALA A 1 184 ? -5.257 29.914 26.364 1.00 56.41 184 ALA A C 1
ATOM 1400 O O . ALA A 1 184 ? -4.696 30.122 27.441 1.00 56.41 184 ALA A O 1
ATOM 1401 N N . ARG A 1 185 ? -5.103 30.758 25.338 1.00 48.59 185 ARG A N 1
ATOM 1402 C CA . ARG A 1 185 ? -4.523 32.096 25.524 1.00 48.59 185 ARG A CA 1
ATOM 1403 C C . ARG A 1 185 ? -5.478 32.892 26.414 1.00 48.59 185 ARG A C 1
ATOM 1405 O O . ARG A 1 185 ? -6.590 33.199 25.996 1.00 48.59 185 ARG A O 1
ATOM 1412 N N . GLY A 1 186 ? -5.047 33.201 27.637 1.00 45.91 186 GLY A N 1
ATOM 1413 C CA . GLY A 1 186 ? -5.770 34.093 28.536 1.00 45.91 186 GLY A CA 1
ATOM 1414 C C . GLY A 1 186 ? -5.961 35.452 27.871 1.00 45.91 186 GLY A C 1
ATOM 1415 O O . GLY A 1 186 ? -4.990 36.152 27.586 1.00 45.91 186 GLY A O 1
ATOM 1416 N N . GLY A 1 187 ? -7.213 35.805 27.585 1.00 41.91 187 GLY A N 1
ATOM 1417 C CA . GLY A 1 187 ? -7.582 37.146 27.160 1.00 41.91 187 GLY A CA 1
ATOM 1418 C C . GLY A 1 187 ? -7.358 38.112 28.316 1.00 41.91 187 GLY A C 1
ATOM 1419 O O . GLY A 1 187 ? -8.121 38.111 29.279 1.00 41.91 187 GLY A O 1
ATOM 1420 N N . GLY A 1 188 ? -6.302 38.919 28.225 1.00 46.28 188 GLY A N 1
ATOM 1421 C CA . GLY A 1 188 ? -6.096 40.070 29.094 1.00 46.28 188 GLY A CA 1
ATOM 1422 C C . GLY A 1 188 ? -7.209 41.088 28.866 1.00 46.28 188 GLY A C 1
ATOM 1423 O O . GLY A 1 188 ? -7.186 41.833 27.891 1.00 46.28 188 GLY A O 1
ATOM 1424 N N . GLY A 1 189 ? -8.202 41.084 29.751 1.00 41.75 189 GLY A N 1
ATOM 1425 C CA . GLY A 1 189 ? -9.224 42.115 29.855 1.00 41.75 189 GLY A CA 1
ATOM 1426 C C . GLY A 1 189 ? -8.971 42.962 31.092 1.00 41.75 189 GLY A C 1
ATOM 1427 O O . GLY A 1 189 ? -9.642 42.772 32.100 1.00 41.75 189 GLY A O 1
ATOM 1428 N N . ASP A 1 190 ? -8.015 43.886 31.018 1.00 46.81 190 ASP A N 1
ATOM 1429 C CA . ASP A 1 190 ? -7.949 44.992 31.972 1.00 46.81 190 ASP A CA 1
ATOM 1430 C C . ASP A 1 190 ? -9.026 46.016 31.576 1.00 46.81 190 ASP A C 1
ATOM 1432 O O . ASP A 1 190 ? -8.905 46.733 30.581 1.00 46.81 190 ASP A O 1
ATOM 1436 N N . ARG A 1 191 ? -10.150 46.004 32.298 1.00 44.75 191 ARG A N 1
ATOM 1437 C CA . ARG A 1 191 ? -11.185 47.044 32.246 1.00 44.75 191 ARG A CA 1
ATOM 1438 C C . ARG A 1 191 ? -11.231 47.744 33.599 1.00 44.75 191 ARG A C 1
ATOM 1440 O O . ARG A 1 191 ? -12.115 47.484 34.411 1.00 44.75 191 ARG A O 1
ATOM 1447 N N . SER A 1 192 ? -10.320 48.684 33.817 1.00 42.25 192 SER A N 1
ATOM 1448 C CA . SER A 1 192 ? -10.500 49.744 34.810 1.00 42.25 192 SER A CA 1
ATOM 1449 C C . SER A 1 192 ? -11.437 50.820 34.242 1.00 42.25 192 SER A C 1
ATOM 1451 O O . SER A 1 192 ? -11.026 51.847 33.715 1.00 42.25 192 SER A O 1
ATOM 1453 N N . GLY A 1 193 ? -12.744 50.553 34.313 1.00 39.81 193 GLY A N 1
ATOM 1454 C CA . GLY A 1 193 ? -13.812 51.512 34.020 1.00 39.81 193 GLY A CA 1
ATOM 1455 C C . GLY A 1 193 ? -14.567 51.873 35.295 1.00 39.81 193 GLY A C 1
ATOM 1456 O O . GLY A 1 193 ? -15.637 51.330 35.544 1.00 39.81 193 GLY A O 1
ATOM 1457 N N . GLY A 1 194 ? -13.998 52.751 36.122 1.00 40.34 194 GLY A N 1
ATOM 1458 C CA . GLY A 1 194 ? -14.646 53.288 37.320 1.00 40.34 194 GLY A CA 1
ATOM 1459 C C . GLY A 1 194 ? -14.884 54.785 37.174 1.00 40.34 194 GLY A C 1
ATOM 1460 O O . GLY A 1 194 ? -14.029 55.581 37.546 1.00 40.34 194 GLY A O 1
ATOM 1461 N N . GLY A 1 195 ? -16.038 55.171 36.627 1.00 36.47 195 GLY A N 1
ATOM 1462 C CA . GLY A 1 195 ? -16.449 56.568 36.543 1.00 36.47 195 GLY A CA 1
ATOM 1463 C C . GLY A 1 195 ? -17.961 56.725 36.410 1.00 36.47 195 GLY A C 1
ATOM 1464 O O . GLY A 1 195 ? -18.523 56.342 35.390 1.00 36.47 195 GLY A O 1
ATOM 1465 N N . GLY A 1 196 ? -18.588 57.357 37.411 1.00 36.44 196 GLY A N 1
ATOM 1466 C CA . GLY A 1 196 ? -19.736 58.240 37.177 1.00 36.44 196 GLY A CA 1
ATOM 1467 C C . GLY A 1 196 ? -20.958 58.101 38.095 1.00 36.44 196 GLY A C 1
ATOM 1468 O O . GLY A 1 196 ? -21.734 57.167 37.946 1.00 36.44 196 GLY A O 1
ATOM 1469 N N . GLY A 1 197 ? -21.185 59.137 38.918 1.00 38.00 197 GLY A N 1
ATOM 1470 C CA . GLY A 1 197 ? -22.503 59.577 39.417 1.00 38.00 197 GLY A CA 1
ATOM 1471 C C . GLY A 1 197 ? -22.674 59.449 40.940 1.00 38.00 197 GLY A C 1
ATOM 1472 O O . GLY A 1 197 ? -22.621 58.347 41.458 1.00 38.00 197 GLY A O 1
ATOM 1473 N N . GLY A 1 198 ? -22.873 60.484 41.765 1.00 36.75 198 GLY A N 1
ATOM 1474 C CA . GLY A 1 198 ? -23.217 61.889 41.532 1.00 36.75 198 GLY A CA 1
ATOM 1475 C C . GLY A 1 198 ? -24.501 62.282 42.290 1.00 36.75 198 GLY A C 1
ATOM 1476 O O . GLY A 1 198 ? -25.572 62.042 41.757 1.00 36.75 198 GLY A O 1
ATOM 1477 N N . GLY A 1 199 ? -24.364 62.918 43.471 1.00 36.62 199 GLY A N 1
ATOM 1478 C CA . GLY A 1 199 ? -25.352 63.797 44.156 1.00 36.62 199 GLY A CA 1
ATOM 1479 C C . GLY A 1 199 ? -26.601 63.139 44.784 1.00 36.62 199 GLY A C 1
ATOM 1480 O O . GLY A 1 199 ? -27.185 62.250 44.196 1.00 36.62 199 GLY A O 1
ATOM 1481 N N . GLY A 1 200 ? -27.134 63.516 45.953 1.00 35.88 200 GLY A N 1
ATOM 1482 C CA . GLY A 1 200 ? -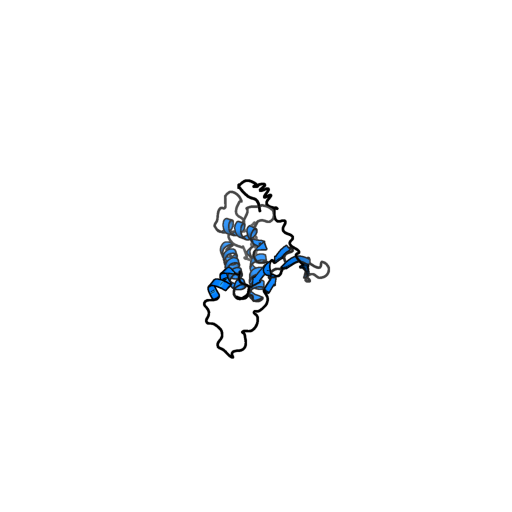26.856 64.597 46.903 1.00 35.88 200 GLY A CA 1
ATOM 1483 C C . GLY A 1 200 ? -28.055 64.805 47.864 1.00 35.88 200 GLY A C 1
ATOM 1484 O O . GLY A 1 200 ? -29.189 64.733 47.409 1.00 35.88 200 GLY A O 1
ATOM 1485 N N . GLY A 1 201 ? -27.772 65.101 49.149 1.00 34.56 201 GLY A N 1
ATOM 1486 C CA . GLY A 1 201 ? -28.621 65.774 50.171 1.00 34.56 201 GLY A CA 1
ATOM 1487 C C . GLY A 1 201 ? -29.794 64.988 50.790 1.00 34.56 201 GLY A C 1
ATOM 1488 O O . GLY A 1 201 ? -30.481 64.260 50.096 1.00 34.56 201 GLY A O 1
ATOM 1489 N N . GLY A 1 202 ? -30.143 65.084 52.078 1.00 33.97 202 GLY A N 1
ATOM 1490 C CA . GLY A 1 202 ? -29.639 65.760 53.288 1.00 33.97 202 GLY A CA 1
ATOM 1491 C C . GLY A 1 202 ? -30.612 65.378 54.431 1.00 33.97 202 GLY A C 1
ATOM 1492 O O . GLY A 1 202 ? -31.800 65.266 54.167 1.00 33.97 202 GLY A O 1
ATOM 1493 N N . GLY A 1 203 ? -30.149 64.880 55.584 1.00 38.72 203 GLY A N 1
ATOM 1494 C CA . GLY A 1 203 ? -30.065 65.627 56.851 1.00 38.72 203 GLY A CA 1
ATOM 1495 C C . GLY A 1 203 ? -31.388 65.603 57.637 1.00 38.72 203 GLY A C 1
ATOM 1496 O O . GLY A 1 203 ? -32.303 66.265 57.182 1.00 38.72 203 GLY A O 1
ATOM 1497 N N . VAL A 1 204 ? -31.420 64.915 58.798 1.00 41.00 204 VAL A N 1
ATOM 1498 C CA . VAL A 1 204 ? -32.558 64.738 59.751 1.00 41.00 204 VAL A CA 1
ATOM 1499 C C . VAL A 1 204 ? -33.899 64.251 59.192 1.00 41.00 204 VAL A C 1
ATOM 1501 O O . VAL A 1 204 ? -34.465 64.869 58.273 1.00 41.00 204 VAL A O 1
#

Radius of gyration: 29.28 Å; chains: 1; bounding box: 62×84×85 Å

Organism: NCBI:txid221442

Sequence (204 aa):
FEDLESCTQYNALKLNVELFRRVPHAALADAFERKLLNGVMGIQHPAHAGEMLYMMPLGAGVSKPKANWAGFGAAEDSFWCCTGSGVESFAKLADAIFFERLHASVAPREAARRNASAEAPRVGEPPPPPPPPPELYVSQYIPSTYEWSEGGLLLLLTSALDGDTCGSLVITLTLMELHVHSHARGGGGDRSGGGGG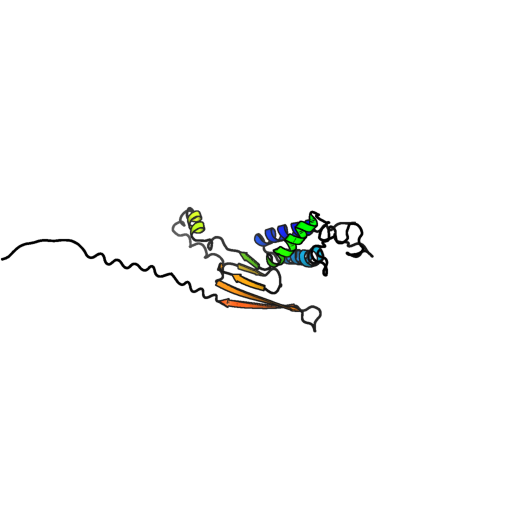GGGGGGV

pLDDT: mean 77.91, std 18.56, range [33.97, 95.62]

Foldseek 3Di:
DQPAFLLVLLVLLVVLLVVCLVPVDLVSLVVNVCSCVVRQVPQADPVDGQFGFGTDDPDPPDDQCRDDNRHTDDNPPDPDPSSVSNVVSVVCVPVQQKHKDDDQVLPPPVSVVVVVPPDDDDPPDDPDDDDDQIDMDGSDQDFDWDDDVSVQWIWTWDWDDDPVDPDDIDIDIDTDHHDDDDDDDDPPDPDPDDDDDDDDDDDD

InterPro domains:
  IPR012878 Non-reducing end beta-L-arabinofuranosidase-like, GH127 catalytic domain [PF07944] (3-94)